Protein AF-0000000079066491 (afdb_homodimer)

InterPro domains:
  IPR046270 Protein of unknown function DUF6303 [PF19820] (3-92)

Foldseek 3Di:
DDKWKKKWKDDPQWIKIWIDDPPDDPVPIDMDTPPHDDDDDPVRVQVRQVVVQKHADVPKDKDKDKAFPDNVDPPGDIMMMIMIMMGGNPVPPD/DDKWKKKWKDDPQWIKIWIDDPPDDPVPIDMDTPDHDDDDDPVRVQVRQVVVQKHADVPKDKDKDKAFPDNVDPPGDIMMMIMIMMGGNPVVPD

pLDDT: mean 89.52, std 12.78, range [30.53, 98.12]

Secondary structure (DSSP, 8-state):
--EEEEEEEEETTEEEEEEE-TTS-GGGS-EEEEEESSSPPHHHHHHHHHHHTEEEPTT---EEEEEESSTT-TTSPEEEEEEEEEEESTTTT-/--EEEEEEEEETTEEEEEEE-TTS-GGGS-EEEEEESSSPPHHHHHHHHHHHTEEEPTT---EEEEEESSTT-TTSPEEEEEEEEEEESGGGT-

Organism: Streptomyces microflavus (NCBI:txid1919)

Structure (mmCIF, N/CA/C/O backbone):
data_AF-0000000079066491-model_v1
#
loop_
_entity.id
_entity.type
_entity.pdbx_description
1 polymer 'DUF6303 family protein'
#
loop_
_atom_site.group_PDB
_atom_site.id
_atom_site.type_symbol
_atom_site.label_atom_id
_atom_site.label_alt_id
_atom_site.label_comp_id
_atom_site.label_asym_id
_atom_site.label_entity_id
_atom_site.label_seq_id
_atom_site.pdbx_PDB_ins_code
_atom_site.Cartn_x
_atom_site.Cartn_y
_atom_site.Cartn_z
_atom_site.occupancy
_atom_site.B_iso_or_equiv
_atom_site.auth_seq_id
_atom_site.auth_comp_id
_atom_site.auth_asym_id
_atom_site.auth_atom_id
_atom_site.pdbx_PDB_model_num
ATOM 1 N N . MET A 1 1 ? -3.93 -17.672 -24.016 1 69.44 1 MET A N 1
ATOM 2 C CA . MET A 1 1 ? -3.439 -17.406 -22.656 1 69.44 1 MET A CA 1
ATOM 3 C C . MET A 1 1 ? -4.516 -16.75 -21.812 1 69.44 1 MET A C 1
ATOM 5 O O . MET A 1 1 ? -5.109 -15.75 -22.219 1 69.44 1 MET A O 1
ATOM 9 N N . SER A 1 2 ? -5.07 -17.5 -20.75 1 85.38 2 SER A N 1
ATOM 10 C CA . SER A 1 2 ? -6.18 -16.953 -19.969 1 85.38 2 SER A CA 1
ATOM 11 C C . SER A 1 2 ? -5.691 -15.961 -18.922 1 85.38 2 SER A C 1
ATOM 13 O O . SER A 1 2 ? -4.711 -16.219 -18.219 1 85.38 2 SER A O 1
ATOM 15 N N . ALA A 1 3 ? -6.148 -14.875 -18.984 1 91.62 3 ALA A N 1
ATOM 16 C CA . ALA A 1 3 ? -5.805 -13.805 -18.047 1 91.62 3 ALA A CA 1
ATOM 17 C C . ALA A 1 3 ? -6.43 -14.047 -16.688 1 91.62 3 ALA A C 1
ATOM 19 O O . ALA A 1 3 ? -7.578 -14.484 -16.594 1 91.62 3 ALA A O 1
ATOM 20 N N . HIS A 1 4 ? -5.66 -13.906 -15.656 1 93.81 4 HIS A N 1
ATOM 21 C CA . HIS A 1 4 ? -6.102 -14.008 -14.266 1 93.81 4 HIS A CA 1
ATOM 22 C C . HIS A 1 4 ? -5.621 -12.812 -13.445 1 93.81 4 HIS A C 1
ATOM 24 O O . HIS A 1 4 ? -4.867 -11.977 -13.945 1 93.81 4 HIS A O 1
ATOM 30 N N . THR A 1 5 ? -6.125 -12.789 -12.297 1 95.81 5 THR A N 1
ATOM 31 C CA . THR A 1 5 ? -5.664 -11.766 -11.359 1 95.81 5 THR A CA 1
ATOM 32 C C . THR A 1 5 ? -4.934 -12.398 -10.18 1 95.81 5 THR A C 1
ATOM 34 O O . THR A 1 5 ? -5.477 -13.273 -9.508 1 95.81 5 THR A O 1
ATOM 37 N N . ALA A 1 6 ? -3.732 -12 -10.062 1 97.06 6 ALA A N 1
ATOM 38 C CA . ALA A 1 6 ? -3.014 -12.336 -8.836 1 97.06 6 ALA A CA 1
ATOM 39 C C . ALA A 1 6 ? -3.191 -11.25 -7.781 1 97.06 6 ALA A C 1
ATOM 41 O O . ALA A 1 6 ? -3.217 -10.062 -8.102 1 97.06 6 ALA A O 1
ATOM 42 N N . GLN A 1 7 ? -3.277 -11.703 -6.527 1 96.62 7 GLN A N 1
ATOM 43 C CA . GLN A 1 7 ? -3.449 -10.766 -5.422 1 96.62 7 GLN A CA 1
ATOM 44 C C . GLN A 1 7 ? -2.48 -11.078 -4.285 1 96.62 7 GLN A C 1
ATOM 46 O O . GLN A 1 7 ? -2.094 -12.234 -4.086 1 96.62 7 GLN A O 1
ATOM 51 N N . MET A 1 8 ? -2.066 -10 -3.684 1 96.75 8 MET A N 1
ATOM 52 C CA . MET A 1 8 ? -1.222 -10.094 -2.496 1 96.75 8 MET A CA 1
ATOM 53 C C . MET A 1 8 ? -1.825 -9.312 -1.334 1 96.75 8 MET A C 1
ATOM 55 O O . MET A 1 8 ? -2.24 -8.164 -1.501 1 96.75 8 MET A O 1
ATOM 59 N N . SER A 1 9 ? -1.914 -9.93 -0.203 1 94.12 9 SER A N 1
ATOM 60 C CA . SER A 1 9 ? -2.449 -9.266 0.98 1 94.12 9 SER A CA 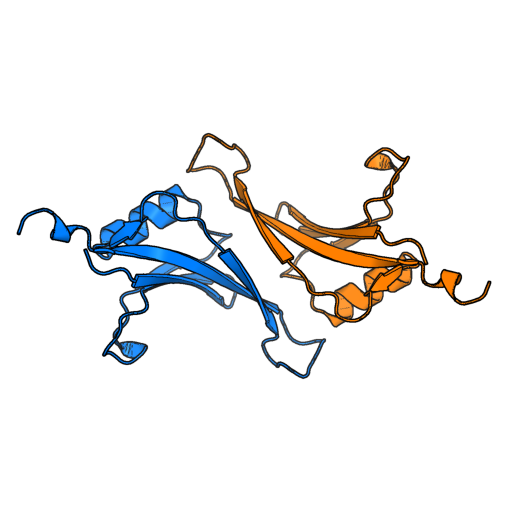1
ATOM 61 C C . SER A 1 9 ? -1.596 -9.555 2.211 1 94.12 9 SER A C 1
ATOM 63 O O . SER A 1 9 ? -0.765 -10.461 2.195 1 94.12 9 SER A O 1
ATOM 65 N N . SER A 1 10 ? -1.743 -8.664 3.102 1 90.56 10 SER A N 1
ATOM 66 C CA . SER A 1 10 ? -1.01 -8.836 4.352 1 90.56 10 SER A CA 1
ATOM 67 C C . SER A 1 10 ? -1.96 -8.953 5.539 1 90.56 10 SER A C 1
ATOM 69 O O . SER A 1 10 ? -2.938 -8.211 5.633 1 90.56 10 SER A O 1
ATOM 71 N N . ARG A 1 11 ? -1.617 -10.008 6.352 1 81.25 11 ARG A N 1
ATOM 72 C CA . ARG A 1 11 ? -2.293 -10.164 7.637 1 81.25 11 ARG A CA 1
ATOM 73 C C . ARG A 1 11 ? -1.301 -10.516 8.742 1 81.25 11 ARG A C 1
ATOM 75 O O . ARG A 1 11 ? -0.555 -11.492 8.617 1 81.25 11 ARG A O 1
ATOM 82 N N . GLY A 1 12 ? -1.309 -9.641 9.781 1 77.94 12 GLY A N 1
ATOM 83 C CA . GLY A 1 12 ? -0.446 -9.922 10.914 1 77.94 12 GLY A CA 1
ATOM 84 C C . GLY A 1 12 ? 1.029 -9.914 10.562 1 77.94 12 GLY A C 1
ATOM 85 O O . GLY A 1 12 ? 1.798 -10.742 11.062 1 77.94 12 GLY A O 1
ATOM 86 N N . GLY A 1 13 ? 1.341 -9.109 9.617 1 78.62 13 GLY A N 1
ATOM 87 C CA . GLY A 1 13 ? 2.746 -8.992 9.266 1 78.62 13 GLY A CA 1
ATOM 88 C C . GLY A 1 13 ? 3.197 -10.039 8.258 1 78.62 13 GLY A C 1
ATOM 89 O O . GLY A 1 13 ? 4.391 -10.148 7.965 1 78.62 13 GLY A O 1
ATOM 90 N N . ARG A 1 14 ? 2.277 -10.82 7.805 1 88.75 14 ARG A N 1
ATOM 91 C CA . ARG A 1 14 ?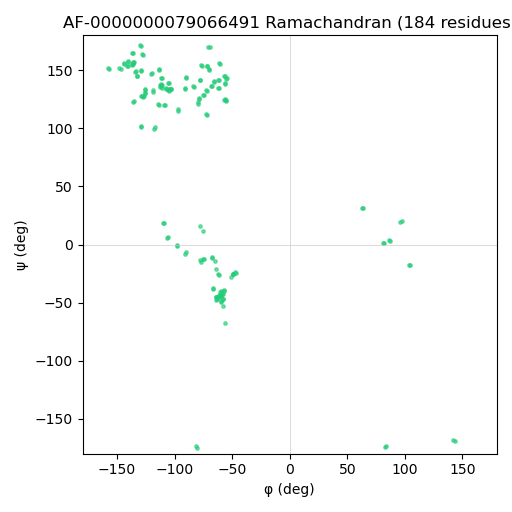 2.586 -11.852 6.824 1 88.75 14 ARG A CA 1
ATOM 92 C C . ARG A 1 14 ? 1.938 -11.547 5.477 1 88.75 14 ARG A C 1
ATOM 94 O O . ARG A 1 14 ? 0.771 -11.156 5.422 1 88.75 14 ARG A O 1
ATOM 101 N N . TRP A 1 15 ? 2.762 -11.734 4.465 1 94.56 15 TRP A N 1
ATOM 102 C CA . TRP A 1 15 ? 2.246 -11.508 3.121 1 94.56 15 TRP A CA 1
ATOM 103 C C . TRP A 1 15 ? 1.943 -12.82 2.418 1 94.56 15 TRP A C 1
ATOM 105 O O . TRP A 1 15 ? 2.732 -13.766 2.49 1 94.56 15 TRP A O 1
ATOM 115 N N . VAL A 1 16 ? 0.793 -12.883 1.808 1 96.38 16 VAL A N 1
ATOM 116 C CA . VAL A 1 16 ? 0.397 -14.047 1.027 1 96.38 16 VAL A CA 1
ATOM 117 C C . VAL A 1 16 ? 0 -13.617 -0.383 1 96.38 16 VAL A C 1
ATOM 119 O O . VAL A 1 16 ? -0.701 -12.617 -0.559 1 96.38 16 VAL A O 1
ATOM 122 N N . LEU A 1 17 ? 0.532 -14.367 -1.373 1 97.62 17 LEU A N 1
ATOM 123 C CA . LEU A 1 17 ? 0.175 -14.188 -2.777 1 97.62 17 LEU A CA 1
ATOM 124 C C . LEU A 1 17 ? -0.737 -15.312 -3.25 1 97.62 17 LEU A C 1
ATOM 126 O O . LEU A 1 17 ? -0.505 -16.484 -2.93 1 97.62 17 LEU A O 1
ATOM 130 N N . TYR A 1 18 ? -1.797 -14.953 -3.918 1 96.12 18 TYR A N 1
ATOM 131 C CA . TYR A 1 18 ? -2.686 -15.969 -4.477 1 96.12 18 TYR A CA 1
ATOM 132 C C . TYR A 1 18 ? -3.246 -15.516 -5.82 1 96.12 18 TYR A C 1
ATOM 134 O O . TYR A 1 18 ? -3.234 -14.32 -6.137 1 96.12 18 TYR A O 1
ATOM 142 N N . VAL A 1 19 ? -3.625 -16.453 -6.617 1 95.56 19 VAL A N 1
ATOM 143 C CA . VAL A 1 19 ? -4.195 -16.172 -7.93 1 95.56 19 VAL A CA 1
ATOM 144 C C . VAL A 1 19 ? -5.688 -16.5 -7.926 1 95.56 19 VAL A C 1
ATOM 146 O O . VAL A 1 19 ? -6.086 -17.625 -7.621 1 95.56 19 VAL A O 1
ATOM 149 N N . ALA A 1 20 ? -6.418 -15.453 -8.195 1 93.19 20 ALA A N 1
ATOM 150 C CA . ALA A 1 20 ? -7.867 -15.633 -8.266 1 93.19 20 ALA A CA 1
ATOM 151 C C . ALA A 1 20 ? -8.266 -16.391 -9.531 1 93.19 20 ALA A C 1
ATOM 153 O O . ALA A 1 20 ? -8.078 -15.891 -10.648 1 93.19 20 ALA A O 1
ATOM 154 N N . LEU A 1 21 ? -8.75 -17.578 -9.414 1 87 21 LEU A N 1
ATOM 155 C CA . LEU A 1 21 ? -9.188 -18.375 -10.555 1 87 21 LEU A CA 1
ATOM 156 C C . LEU A 1 21 ? -10.711 -18.406 -10.641 1 87 21 LEU A C 1
ATOM 158 O O . LEU A 1 21 ? -11.391 -18.438 -9.609 1 87 21 LEU A O 1
ATOM 162 N N . MET A 1 22 ? -11.195 -18.188 -11.883 1 77.94 22 MET A N 1
ATOM 163 C CA . MET A 1 22 ? -12.625 -18.297 -12.125 1 77.94 22 MET A CA 1
ATOM 164 C C . MET A 1 22 ? -13.094 -19.734 -11.984 1 77.94 22 MET A C 1
ATOM 166 O O . MET A 1 22 ? -12.406 -20.656 -12.438 1 77.94 22 MET A O 1
ATOM 170 N N . GLY A 1 23 ? -14.141 -20 -11.367 1 70.88 23 GLY A N 1
ATOM 171 C CA . GLY A 1 23 ? -14.766 -21.312 -11.336 1 70.88 23 GLY A CA 1
ATOM 172 C C . GLY A 1 23 ? -14.555 -22.047 -10.023 1 70.88 23 GLY A C 1
ATOM 173 O O . GLY A 1 23 ? -15.25 -23.031 -9.734 1 70.88 23 GLY A O 1
ATOM 174 N N . GLY A 1 24 ? -13.602 -21.547 -9.367 1 65.12 24 GLY A N 1
ATOM 175 C CA . GLY A 1 24 ? -13.391 -22.234 -8.109 1 65.12 24 GLY A CA 1
ATOM 176 C C . GLY A 1 24 ? -13.531 -21.328 -6.895 1 65.12 24 GLY A C 1
ATOM 177 O O . GLY A 1 24 ? -13.633 -20.109 -7.035 1 65.12 24 GLY A O 1
ATOM 178 N N . GLY A 1 25 ? -14.016 -21.844 -5.777 1 71.5 25 GLY A N 1
ATOM 179 C CA . GLY A 1 25 ? -14.047 -21.094 -4.531 1 71.5 25 GLY A CA 1
ATOM 180 C C . GLY A 1 25 ? -12.672 -20.672 -4.047 1 71.5 25 GLY A C 1
ATOM 181 O O . GLY A 1 25 ? -11.656 -21.188 -4.52 1 71.5 25 GLY A O 1
ATOM 182 N N . VAL A 1 26 ? -12.492 -19.656 -3.27 1 73.56 26 VAL A N 1
ATOM 183 C CA . VAL A 1 26 ? -11.289 -19.078 -2.703 1 73.56 26 VAL A CA 1
ATOM 184 C C . VAL A 1 26 ? -10.406 -20.172 -2.107 1 73.56 26 VAL A C 1
ATOM 186 O O . VAL A 1 26 ? -9.18 -20.078 -2.152 1 73.56 26 VAL A O 1
ATOM 189 N N . SER A 1 27 ? -11.055 -21.234 -1.771 1 78.12 27 SER A N 1
ATOM 190 C CA . SER A 1 27 ? -10.312 -22.328 -1.146 1 78.12 27 SER A CA 1
ATOM 191 C C . SER A 1 27 ? -9.469 -23.078 -2.172 1 78.12 27 SER A C 1
ATOM 193 O O . SER A 1 27 ? -8.547 -23.812 -1.807 1 78.12 27 SER A O 1
ATOM 195 N N . GLN A 1 28 ? -9.695 -22.844 -3.43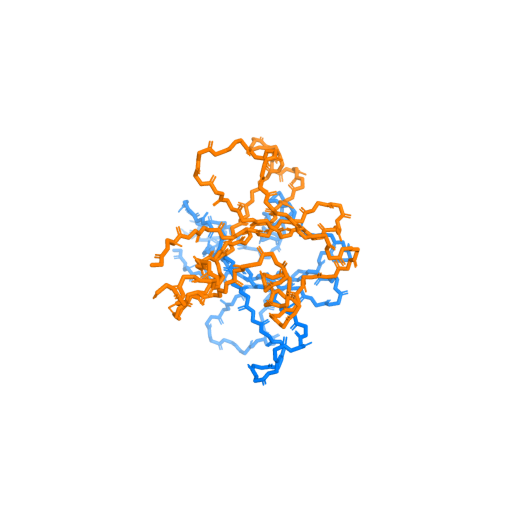2 1 78.25 28 GLN A N 1
ATOM 196 C CA . GLN A 1 28 ? -8.992 -23.578 -4.48 1 78.25 28 GLN A CA 1
ATOM 197 C C . GLN A 1 28 ? -7.941 -22.703 -5.152 1 78.25 28 GLN A C 1
ATOM 199 O O . GLN A 1 28 ? -7.234 -23.141 -6.055 1 78.25 28 GLN A O 1
ATOM 204 N N . TRP A 1 29 ? -7.781 -21.531 -4.609 1 89.5 29 TRP A N 1
ATOM 205 C CA . TRP A 1 29 ? -6.82 -20.625 -5.234 1 89.5 29 TRP A CA 1
ATOM 206 C C . TRP A 1 29 ? -5.395 -21 -4.852 1 89.5 29 TRP A C 1
ATOM 208 O O . TRP A 1 29 ? -5.094 -21.203 -3.674 1 89.5 29 TRP A O 1
ATOM 218 N N . PRO A 1 30 ? -4.559 -21.219 -5.852 1 93 30 PRO A N 1
ATOM 219 C CA . PRO A 1 30 ? -3.143 -21.391 -5.516 1 93 30 PRO A CA 1
ATOM 220 C C . PRO A 1 30 ? -2.568 -20.203 -4.738 1 93 30 PRO A C 1
ATOM 222 O O . PRO A 1 30 ? -2.922 -19.062 -5.008 1 93 30 PRO A O 1
ATOM 225 N N . GLU A 1 31 ? -1.732 -20.562 -3.715 1 95.56 31 GLU A N 1
ATOM 226 C CA . GLU A 1 31 ? -1.205 -19.484 -2.881 1 95.56 31 GLU A CA 1
ATOM 227 C C . GLU A 1 31 ? 0.251 -19.734 -2.506 1 95.56 31 GLU A C 1
ATOM 229 O O . GLU A 1 31 ? 0.729 -20.875 -2.584 1 95.56 31 GLU A O 1
ATOM 234 N N . HIS A 1 32 ? 0.891 -18.75 -2.27 1 97.19 32 HIS A N 1
ATOM 235 C CA . HIS A 1 32 ? 2.254 -18.734 -1.751 1 97.19 32 HIS A CA 1
ATOM 236 C C . HIS A 1 32 ? 2.367 -17.859 -0.511 1 97.19 32 HIS A C 1
ATOM 238 O O . HIS A 1 32 ? 1.96 -16.703 -0.531 1 97.19 32 HIS A O 1
ATOM 244 N N . ASP A 1 33 ? 2.9 -18.359 0.593 1 96.69 33 ASP A N 1
ATOM 245 C CA . ASP A 1 33 ? 3.162 -17.625 1.83 1 96.69 33 ASP A CA 1
ATOM 246 C C . ASP A 1 33 ? 4.613 -17.156 1.893 1 96.69 33 ASP A C 1
ATOM 248 O O . ASP A 1 33 ? 5.535 -17.984 1.93 1 96.69 33 ASP A O 1
ATOM 252 N N . PHE A 1 34 ? 4.934 -15.891 1.908 1 96.81 34 PHE A N 1
ATOM 253 C CA . PHE A 1 34 ? 6.285 -15.344 1.924 1 96.81 34 PHE A CA 1
ATOM 254 C C . PHE A 1 34 ? 6.891 -15.43 3.32 1 96.81 34 PHE A C 1
ATOM 256 O O . PHE A 1 34 ? 8.102 -15.281 3.488 1 96.81 34 PHE A O 1
ATOM 263 N N . GLY A 1 35 ? 6.02 -15.719 4.344 1 91.12 35 GLY A N 1
ATOM 264 C CA . GLY A 1 35 ? 6.496 -15.664 5.715 1 91.12 35 GLY A CA 1
ATOM 265 C C . GLY A 1 35 ? 6.488 -14.258 6.289 1 91.12 35 GLY A C 1
ATOM 266 O O . GLY A 1 35 ? 5.918 -13.336 5.695 1 91.12 35 GLY A O 1
ATOM 267 N N . PRO A 1 36 ? 7.02 -14.102 7.484 1 86.69 36 PRO A N 1
ATOM 268 C CA . PRO A 1 36 ? 7.055 -12.766 8.094 1 86.69 36 PRO A CA 1
ATOM 269 C C . PRO A 1 36 ? 8.031 -11.82 7.395 1 86.69 36 PRO A C 1
ATOM 271 O O . PRO A 1 36 ? 9.031 -12.266 6.828 1 86.69 36 PRO A O 1
ATOM 274 N N . GLY A 1 37 ? 7.711 -10.594 7.445 1 85.19 37 GLY A N 1
ATOM 275 C CA . GLY A 1 37 ? 8.609 -9.609 6.859 1 85.19 37 GLY A CA 1
ATOM 276 C C . GLY A 1 37 ? 7.875 -8.461 6.199 1 85.19 37 GLY A C 1
ATOM 277 O O . GLY A 1 37 ? 6.672 -8.281 6.398 1 85.19 37 GLY A O 1
ATOM 278 N N . GLY A 1 38 ? 8.602 -7.625 5.438 1 88 38 GLY A N 1
ATOM 279 C CA . GLY A 1 38 ? 8.047 -6.484 4.719 1 88 38 GLY A CA 1
ATOM 280 C C . GLY A 1 38 ? 7.398 -6.867 3.404 1 88 38 GLY A C 1
ATOM 281 O O . GLY A 1 38 ? 7.16 -8.047 3.143 1 88 38 GLY A O 1
ATOM 282 N N . VAL A 1 39 ? 7.008 -5.953 2.664 1 92.94 39 VAL A N 1
ATOM 283 C CA . VAL A 1 39 ? 6.426 -6.172 1.344 1 92.94 39 VAL A CA 1
ATOM 284 C C . VAL A 1 39 ? 7.395 -6.984 0.481 1 92.94 39 VAL A C 1
ATOM 286 O O . VAL A 1 39 ? 8.562 -6.613 0.327 1 92.94 39 VAL A O 1
ATOM 289 N N . PRO A 1 40 ? 6.922 -8.117 -0.029 1 95.5 40 PRO A N 1
ATOM 290 C CA . PRO A 1 40 ? 7.801 -8.891 -0.908 1 95.5 40 PRO A CA 1
ATOM 291 C C . PRO A 1 40 ? 8.352 -8.07 -2.072 1 95.5 40 PRO A C 1
ATOM 293 O O . PRO A 1 40 ? 7.637 -7.23 -2.629 1 95.5 40 PRO A O 1
ATOM 296 N N . THR A 1 41 ? 9.602 -8.32 -2.461 1 96.25 41 THR A N 1
ATOM 297 C CA . THR A 1 41 ? 10.219 -7.648 -3.602 1 96.25 41 THR A CA 1
ATOM 298 C C . THR A 1 41 ? 9.602 -8.133 -4.91 1 96.25 41 THR A C 1
ATOM 300 O O . THR A 1 41 ? 8.883 -9.133 -4.934 1 96.25 41 THR A O 1
ATOM 303 N N . LEU A 1 42 ? 9.945 -7.434 -5.973 1 96.12 42 LEU A N 1
ATOM 304 C CA . LEU A 1 42 ? 9.414 -7.816 -7.273 1 96.12 42 LEU A CA 1
ATOM 305 C C . LEU A 1 42 ? 9.961 -9.172 -7.707 1 96.12 42 LEU A C 1
ATOM 307 O O . LEU A 1 42 ? 9.234 -9.977 -8.297 1 96.12 42 LEU A O 1
ATOM 311 N N . ALA A 1 43 ? 11.211 -9.438 -7.41 1 96.94 43 ALA A N 1
ATOM 312 C CA . ALA A 1 43 ? 11.828 -10.719 -7.746 1 96.94 43 ALA A CA 1
ATOM 313 C C . ALA A 1 43 ? 11.156 -11.859 -6.988 1 96.94 43 ALA A C 1
ATOM 315 O O . ALA A 1 43 ? 10.898 -12.922 -7.559 1 96.94 43 ALA A O 1
ATOM 316 N N . GLU A 1 44 ? 10.914 -11.648 -5.68 1 97.44 44 GLU A N 1
ATOM 317 C CA . GLU A 1 44 ? 10.242 -12.656 -4.867 1 97.44 44 GLU A CA 1
ATOM 318 C C . GLU A 1 44 ? 8.844 -12.953 -5.398 1 97.44 44 GLU A C 1
ATOM 320 O O . GLU A 1 44 ? 8.43 -14.109 -5.457 1 97.44 44 GLU A O 1
ATOM 325 N N . ARG A 1 45 ? 8.156 -11.93 -5.805 1 98.12 45 ARG A N 1
ATOM 326 C CA . ARG A 1 45 ? 6.816 -12.078 -6.359 1 98.12 45 ARG A CA 1
ATOM 327 C C . ARG A 1 45 ? 6.844 -12.891 -7.648 1 98.12 45 ARG A C 1
ATOM 329 O O . ARG A 1 45 ? 6 -13.758 -7.859 1 98.12 45 ARG A O 1
ATOM 336 N N . SER A 1 46 ? 7.766 -12.523 -8.5 1 96.56 46 SER A N 1
ATOM 337 C CA . SER A 1 46 ? 7.91 -13.234 -9.773 1 96.56 46 SER A CA 1
ATOM 338 C C . SER A 1 46 ? 8.219 -14.711 -9.547 1 96.56 46 SER A C 1
ATOM 340 O O . SER A 1 46 ? 7.637 -15.578 -10.203 1 96.56 46 SER A O 1
ATOM 342 N N . ARG A 1 47 ? 9.109 -14.961 -8.648 1 97.56 47 ARG A N 1
ATOM 343 C CA . ARG A 1 47 ? 9.453 -16.344 -8.336 1 97.56 47 ARG A CA 1
ATOM 344 C C . ARG A 1 47 ? 8.258 -17.094 -7.777 1 97.56 47 ARG A C 1
ATOM 346 O O . ARG A 1 47 ? 8.008 -18.25 -8.148 1 97.56 47 ARG A O 1
ATOM 353 N N . ALA A 1 48 ? 7.559 -16.484 -6.875 1 97.94 48 ALA A N 1
ATOM 354 C CA . ALA A 1 48 ? 6.363 -17.094 -6.297 1 97.94 48 ALA A CA 1
ATOM 355 C C . ALA A 1 48 ? 5.34 -17.422 -7.379 1 97.94 48 ALA A C 1
ATOM 357 O O . ALA A 1 48 ? 4.793 -18.531 -7.406 1 97.94 48 ALA A O 1
ATOM 358 N N . LEU A 1 49 ? 5.078 -16.469 -8.289 1 97.31 49 LEU A N 1
ATOM 359 C CA . LEU A 1 49 ? 4.121 -16.688 -9.367 1 97.31 49 LEU A CA 1
ATOM 360 C C . LEU A 1 49 ? 4.562 -17.828 -10.266 1 97.31 49 LEU A C 1
ATOM 362 O O . LEU A 1 49 ? 3.75 -18.688 -10.633 1 97.31 49 LEU A O 1
ATOM 366 N N . ALA A 1 50 ? 5.832 -17.828 -10.586 1 96.94 50 ALA A N 1
ATOM 367 C CA . ALA A 1 50 ? 6.371 -18.891 -11.414 1 96.94 50 ALA A CA 1
ATOM 368 C C . ALA A 1 50 ? 6.152 -20.25 -10.758 1 96.94 50 ALA A C 1
ATOM 370 O O . ALA A 1 50 ? 5.773 -21.219 -11.43 1 96.94 50 ALA A O 1
ATOM 371 N N . GLY A 1 51 ? 6.391 -20.266 -9.492 1 96.81 51 GLY A N 1
ATOM 372 C CA . GLY A 1 51 ? 6.168 -21.5 -8.75 1 96.81 51 GLY A CA 1
ATOM 373 C C . GLY A 1 51 ? 4.723 -21.953 -8.773 1 96.81 51 GLY A C 1
ATOM 374 O O . GLY A 1 51 ? 4.445 -23.156 -8.664 1 96.81 51 GLY A O 1
ATOM 375 N N . LEU A 1 52 ? 3.82 -21.078 -8.945 1 96.06 52 LEU A N 1
ATOM 376 C CA . LEU A 1 52 ? 2.395 -21.375 -8.992 1 96.06 52 LEU A CA 1
ATOM 377 C C . LEU A 1 52 ? 1.948 -21.656 -10.43 1 96.06 52 LEU A C 1
ATOM 379 O O . LEU A 1 52 ? 0.786 -21.984 -10.664 1 96.06 52 LEU A O 1
ATOM 383 N N . GLY A 1 53 ? 2.842 -21.438 -11.43 1 95.25 53 GLY A N 1
ATOM 384 C CA . GLY A 1 53 ? 2.533 -21.75 -12.82 1 95.25 53 GLY A CA 1
ATOM 385 C C . GLY A 1 53 ? 2.064 -20.531 -13.602 1 95.25 53 GLY A C 1
ATOM 386 O O . GLY A 1 53 ? 1.417 -20.672 -14.641 1 95.25 53 GLY A O 1
ATOM 387 N N . PHE A 1 54 ? 2.371 -19.344 -13.117 1 96.19 54 PHE A N 1
ATOM 388 C CA . PHE A 1 54 ? 1.891 -18.125 -13.766 1 96.19 54 PHE A CA 1
ATOM 389 C C . PHE A 1 54 ? 3.043 -17.172 -14.039 1 96.19 54 PHE A C 1
ATOM 391 O O . PHE A 1 54 ? 4.129 -17.312 -13.477 1 96.19 54 PHE A O 1
ATOM 398 N N . VAL A 1 55 ? 2.795 -16.172 -14.914 1 96.88 55 VAL A N 1
ATOM 399 C CA . VAL A 1 55 ? 3.725 -15.086 -15.195 1 96.88 55 VAL A CA 1
ATOM 400 C C . VAL A 1 55 ? 2.957 -13.781 -15.344 1 96.88 55 VAL A C 1
ATOM 402 O O . VAL A 1 55 ? 1.755 -13.781 -15.625 1 96.88 55 VAL A O 1
ATOM 405 N N . PHE A 1 56 ? 3.682 -12.719 -15.117 1 96.44 56 PHE A N 1
ATOM 406 C CA . PHE A 1 56 ? 3.078 -11.406 -15.336 1 96.44 56 PHE A CA 1
ATOM 407 C C . PHE A 1 56 ? 2.668 -11.234 -16.797 1 96.44 56 PHE A C 1
ATOM 409 O O . PHE A 1 56 ? 3.402 -11.625 -17.703 1 96.44 56 PHE A O 1
ATOM 416 N N . MET A 1 57 ? 1.619 -10.641 -17 1 96.56 57 MET A N 1
ATOM 417 C CA . MET A 1 57 ? 1.301 -10.195 -18.344 1 96.56 57 MET A CA 1
ATOM 418 C C . MET A 1 57 ? 2.188 -9.023 -18.75 1 96.56 57 MET A C 1
ATOM 420 O O . MET A 1 57 ? 2.67 -8.273 -17.906 1 96.56 57 MET A O 1
ATOM 424 N N . ASP A 1 58 ? 2.373 -8.914 -20.078 1 93.38 58 ASP A N 1
ATOM 425 C CA . ASP A 1 58 ? 3.18 -7.812 -20.594 1 93.38 58 ASP A CA 1
ATOM 426 C C . ASP A 1 58 ? 2.615 -6.469 -20.125 1 93.38 58 ASP A C 1
ATOM 428 O O . ASP A 1 58 ? 1.423 -6.203 -20.297 1 93.38 58 ASP A O 1
ATOM 432 N N . GLY A 1 59 ? 3.439 -5.723 -19.516 1 93.62 59 GLY A N 1
ATOM 433 C CA . GLY A 1 59 ? 3.055 -4.375 -19.125 1 93.62 59 GLY A CA 1
ATOM 434 C C . GLY A 1 59 ? 2.24 -4.332 -17.844 1 93.62 59 GLY A C 1
ATOM 435 O O . GLY A 1 59 ? 1.794 -3.262 -17.422 1 93.62 59 GLY A O 1
ATOM 436 N N . ALA A 1 60 ? 2.006 -5.441 -17.234 1 95.25 60 ALA A N 1
ATOM 437 C CA . ALA A 1 60 ? 1.204 -5.488 -16.016 1 95.25 60 ALA A CA 1
ATOM 438 C C . ALA A 1 60 ? 1.905 -4.762 -14.867 1 95.25 60 ALA A C 1
ATOM 440 O O . ALA A 1 60 ? 3.125 -4.855 -14.719 1 95.25 60 ALA A O 1
ATOM 441 N N . GLU A 1 61 ? 1.145 -4.023 -14.055 1 95 61 GLU A N 1
ATOM 442 C CA . GLU A 1 61 ? 1.646 -3.309 -12.883 1 95 61 GLU A CA 1
ATOM 443 C C . GLU A 1 61 ? 0.816 -3.627 -11.641 1 95 61 GLU A C 1
ATOM 445 O O . GLU A 1 61 ? -0.387 -3.875 -11.742 1 95 61 GLU A O 1
ATOM 450 N N . TRP A 1 62 ? 1.449 -3.584 -10.547 1 96.5 62 TRP A N 1
ATOM 451 C CA . TRP A 1 62 ? 0.746 -3.824 -9.289 1 96.5 62 TRP A CA 1
ATOM 452 C C . TRP A 1 62 ? -0.103 -2.617 -8.906 1 96.5 62 TRP A C 1
ATOM 454 O O . TRP A 1 62 ? 0.386 -1.485 -8.891 1 96.5 62 TRP A O 1
ATOM 464 N N . GLU A 1 63 ? -1.296 -2.902 -8.648 1 97.5 63 GLU A N 1
ATOM 465 C CA . GLU A 1 63 ? -2.207 -1.89 -8.125 1 97.5 63 GLU A CA 1
ATOM 466 C C . GLU A 1 63 ? -2.514 -2.129 -6.648 1 97.5 63 GLU A C 1
ATOM 468 O O . GLU A 1 63 ? -2.834 -3.25 -6.25 1 97.5 63 GLU A O 1
ATOM 473 N N . TRP A 1 64 ? -2.447 -1.062 -5.875 1 96.88 64 TRP A N 1
ATOM 474 C CA . TRP A 1 64 ? -2.623 -1.168 -4.43 1 96.88 64 TRP A CA 1
ATOM 475 C C . TRP A 1 64 ? -3.92 -0.5 -3.988 1 96.88 64 TRP A C 1
ATOM 477 O O . TRP A 1 64 ? -4.262 0.583 -4.469 1 96.88 64 TRP A O 1
ATOM 487 N N . THR A 1 65 ? -4.582 -1.142 -3.115 1 96 65 THR A N 1
ATOM 488 C CA . THR A 1 65 ? -5.77 -0.585 -2.471 1 96 65 THR A CA 1
ATOM 489 C C . THR A 1 65 ? -5.727 -0.824 -0.964 1 96 65 THR A C 1
ATOM 491 O O . THR A 1 65 ? -5.078 -1.763 -0.497 1 96 65 THR A O 1
ATOM 494 N N . GLU A 1 66 ? -6.336 0.143 -0.245 1 95.5 66 GLU A N 1
ATOM 495 C CA . GLU A 1 66 ? -6.48 -0.058 1.193 1 95.5 66 GLU A CA 1
ATOM 496 C C . GLU A 1 66 ? -7.945 -0.22 1.583 1 95.5 66 GLU A C 1
ATOM 498 O O . GLU A 1 66 ? -8.836 0.278 0.892 1 95.5 66 GLU A O 1
ATOM 503 N N . TYR A 1 67 ? -8.109 -0.981 2.668 1 92.62 67 TYR A N 1
ATOM 504 C CA . TYR A 1 67 ? -9.422 -1.049 3.293 1 92.62 67 TYR A CA 1
ATOM 505 C C . TYR A 1 67 ? -9.305 -1.246 4.801 1 92.62 67 TYR A C 1
ATOM 507 O O . TYR A 1 67 ? -8.281 -1.738 5.289 1 92.62 67 TYR A O 1
ATOM 515 N N . ALA A 1 68 ? -10.297 -0.761 5.488 1 91.31 68 ALA A N 1
ATOM 516 C CA . ALA A 1 68 ? -10.367 -0.977 6.93 1 91.31 68 ALA A CA 1
ATOM 517 C C . ALA A 1 68 ? -10.859 -2.385 7.25 1 91.31 68 ALA A C 1
ATOM 519 O O . ALA A 1 68 ? -11.773 -2.895 6.594 1 91.31 68 ALA A O 1
ATOM 520 N N . GLU A 1 69 ? -10.297 -2.939 8.234 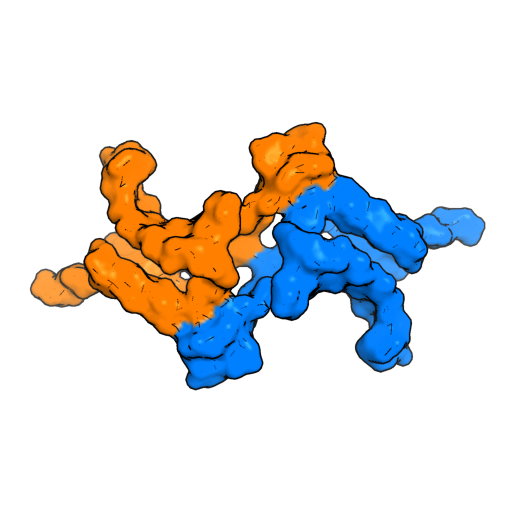1 91.12 69 GLU A N 1
ATOM 521 C CA . GLU A 1 69 ? -10.758 -4.258 8.664 1 91.12 69 GLU A CA 1
ATOM 522 C C . GLU A 1 69 ? -12.242 -4.238 9 1 91.12 69 GLU A C 1
ATOM 524 O O . GLU A 1 69 ? -12.969 -5.188 8.688 1 91.12 69 GLU A O 1
ATOM 529 N N . ARG A 1 70 ? -12.609 -3.121 9.648 1 93.75 70 ARG A N 1
ATOM 530 C CA . ARG A 1 70 ? -14.016 -2.852 9.914 1 93.75 70 ARG A CA 1
ATOM 531 C C . ARG A 1 70 ? -14.477 -1.589 9.195 1 93.75 70 ARG A C 1
ATOM 533 O O . ARG A 1 70 ? -14.133 -0.477 9.602 1 93.75 70 ARG A O 1
ATOM 540 N N . PRO A 1 71 ? -15.195 -1.705 8.008 1 88 71 PRO A N 1
ATOM 541 C CA . PRO A 1 71 ? -15.516 -0.605 7.094 1 88 71 PRO A CA 1
ATOM 542 C C . PRO A 1 71 ? -16.125 0.598 7.812 1 88 71 PRO A C 1
ATOM 544 O O . PRO A 1 71 ? -15.875 1.742 7.422 1 88 71 PRO A O 1
ATOM 547 N N . ASP A 1 72 ? -16.766 0.523 8.922 1 90.69 72 ASP A N 1
ATOM 548 C CA . ASP A 1 72 ? -17.422 1.665 9.547 1 90.69 72 ASP A CA 1
ATOM 549 C C . ASP A 1 72 ? -16.672 2.09 10.82 1 90.69 72 ASP A C 1
ATOM 551 O O . ASP A 1 72 ? -17.234 2.82 11.648 1 90.69 72 ASP A O 1
ATOM 555 N N . ASP A 1 73 ? -15.523 1.684 10.914 1 95.69 73 ASP A N 1
ATOM 556 C CA . ASP A 1 73 ? -14.711 2.008 12.086 1 95.69 73 ASP A CA 1
ATOM 557 C C . ASP A 1 73 ? -13.359 2.576 11.672 1 95.69 73 ASP A C 1
ATOM 559 O O . A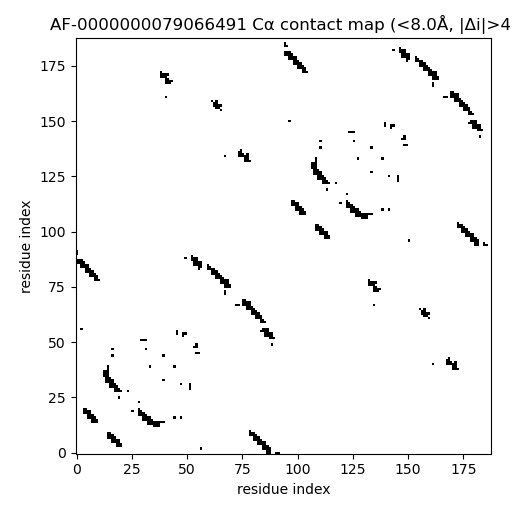SP A 1 73 ? -12.43 1.823 11.367 1 95.69 73 ASP A O 1
ATOM 563 N N . ASP A 1 74 ? -13.219 3.818 11.742 1 93.5 74 ASP A N 1
ATOM 564 C CA . ASP A 1 74 ? -12.023 4.527 11.297 1 93.5 74 ASP A CA 1
ATOM 565 C C . ASP A 1 74 ? -10.828 4.199 12.188 1 93.5 74 ASP A C 1
ATOM 567 O O . ASP A 1 74 ? -9.688 4.504 11.844 1 93.5 74 ASP A O 1
ATOM 571 N N . SER A 1 75 ? -11.031 3.582 13.242 1 95.69 75 SER A N 1
ATOM 572 C CA . SER A 1 75 ? -9.961 3.238 14.172 1 95.69 75 SER A CA 1
ATOM 573 C C . SER A 1 75 ? -9.492 1.8 13.969 1 95.69 75 SER A C 1
ATOM 575 O O . SER A 1 75 ? -8.531 1.355 14.602 1 95.69 75 SER A O 1
ATOM 577 N N . SER A 1 76 ? -10.133 1.158 13.039 1 94.75 76 SER A N 1
ATOM 578 C CA . SER A 1 76 ? -9.75 -0.227 12.773 1 94.75 76 SER A CA 1
ATOM 579 C C . SER A 1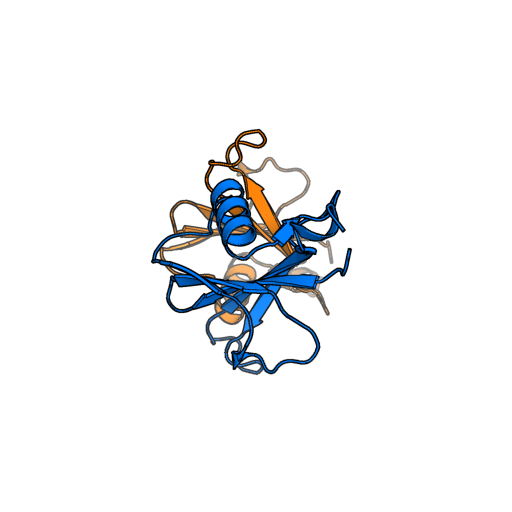 76 ? -8.461 -0.305 11.969 1 94.75 76 SER A C 1
ATOM 581 O O . SER A 1 76 ? -8.109 0.64 11.258 1 94.75 76 SER A O 1
ATOM 583 N N . PRO A 1 77 ? -7.758 -1.409 12.117 1 92.62 77 PRO A N 1
ATOM 584 C CA . PRO A 1 77 ? -6.531 -1.584 11.344 1 92.62 77 PRO A CA 1
ATOM 585 C C . PRO A 1 77 ? -6.762 -1.478 9.836 1 92.62 77 PRO A C 1
ATOM 587 O O . PRO A 1 77 ? -7.816 -1.888 9.344 1 92.62 77 PRO A O 1
ATOM 590 N N . VAL A 1 78 ? -5.816 -0.941 9.141 1 93.81 78 VAL A N 1
ATOM 591 C CA . VAL A 1 78 ? -5.84 -0.807 7.691 1 93.81 78 VAL A CA 1
ATOM 592 C C . VAL A 1 78 ? -5.188 -2.027 7.047 1 93.81 78 VAL A C 1
ATOM 594 O O . VAL A 1 78 ? -4.137 -2.488 7.504 1 93.81 78 VAL A O 1
ATOM 597 N N . ARG A 1 79 ? -5.863 -2.551 6.031 1 93.06 79 ARG A N 1
ATOM 598 C CA . ARG A 1 79 ? -5.336 -3.654 5.234 1 93.06 79 ARG A CA 1
ATOM 599 C C . ARG A 1 79 ? -4.996 -3.193 3.82 1 93.06 79 ARG A C 1
ATOM 601 O O . ARG A 1 79 ? -5.742 -2.416 3.219 1 93.06 79 ARG A O 1
ATOM 608 N N . LEU A 1 80 ? -3.846 -3.672 3.381 1 94.5 80 LEU A N 1
ATOM 609 C CA . LEU A 1 80 ? -3.434 -3.389 2.012 1 94.5 80 LEU A CA 1
ATOM 610 C C . LEU A 1 80 ? -3.598 -4.621 1.128 1 94.5 80 LEU A C 1
ATOM 612 O O . LEU A 1 80 ? -3.311 -5.738 1.558 1 94.5 80 LEU A O 1
ATOM 616 N N . LEU A 1 81 ? -4.074 -4.406 -0.072 1 95.81 81 LEU A N 1
ATOM 617 C CA . LEU A 1 81 ? -4.234 -5.434 -1.097 1 95.81 81 LEU A CA 1
ATOM 618 C C . LEU A 1 81 ? -3.594 -4.992 -2.41 1 95.81 81 LEU A C 1
ATOM 620 O O . LEU A 1 81 ? -3.863 -3.895 -2.9 1 95.81 81 LEU A O 1
ATOM 624 N N . ALA A 1 82 ? -2.762 -5.809 -2.941 1 97.5 82 ALA A N 1
ATOM 625 C CA . ALA A 1 82 ? -2.164 -5.566 -4.254 1 97.5 82 ALA A CA 1
ATOM 626 C C . ALA A 1 82 ? -2.678 -6.566 -5.285 1 97.5 82 ALA A C 1
ATOM 628 O O . ALA A 1 82 ? -2.902 -7.734 -4.965 1 97.5 82 ALA A O 1
ATOM 629 N N . SER A 1 83 ? -2.855 -6.094 -6.449 1 97.75 83 SER A N 1
ATOM 630 C CA . SER A 1 83 ? -3.32 -6.969 -7.523 1 97.75 83 SER A CA 1
ATOM 631 C C . SER A 1 83 ? -2.551 -6.711 -8.812 1 97.75 83 SER A C 1
ATOM 633 O O . SER A 1 83 ? -2.084 -5.594 -9.055 1 97.75 83 SER A O 1
ATOM 635 N N . VAL A 1 84 ? -2.5 -7.688 -9.656 1 98.06 84 VAL A N 1
ATOM 636 C CA . VAL A 1 84 ? -1.812 -7.59 -10.945 1 98.06 84 VAL A CA 1
ATOM 637 C C . VAL A 1 84 ? -2.369 -8.633 -11.906 1 98.06 84 VAL A C 1
ATOM 639 O O . VAL A 1 84 ? -2.838 -9.695 -11.484 1 98.06 84 VAL A O 1
ATOM 642 N N . GLN A 1 85 ? -2.307 -8.344 -13.148 1 97.56 85 GLN A N 1
ATOM 643 C CA . GLN A 1 85 ? -2.744 -9.312 -14.148 1 97.56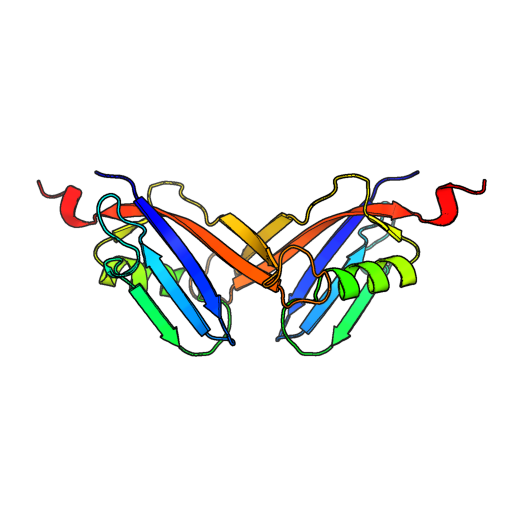 85 GLN A CA 1
ATOM 644 C C . GLN A 1 85 ? -1.634 -10.305 -14.469 1 97.56 85 GLN A C 1
ATOM 646 O O . GLN A 1 85 ? -0.481 -9.914 -14.672 1 97.56 85 GLN A O 1
ATOM 651 N N . VAL A 1 86 ? -2.031 -11.555 -14.547 1 96.75 86 VAL A N 1
ATOM 652 C CA . VAL A 1 86 ? -1.09 -12.633 -14.844 1 96.75 86 VAL A CA 1
ATOM 653 C C . VAL A 1 86 ? -1.707 -13.594 -15.859 1 96.75 86 VAL A C 1
ATOM 655 O O . VAL A 1 86 ? -2.9 -13.508 -16.156 1 96.75 86 VAL A O 1
ATOM 658 N N . CYS A 1 87 ? -0.809 -14.422 -16.438 1 95.5 87 CYS A N 1
ATOM 659 C CA . CYS A 1 87 ? -1.271 -15.492 -17.312 1 95.5 87 CYS A CA 1
ATOM 660 C C . CYS A 1 87 ? -0.541 -16.797 -17.016 1 95.5 87 CYS A C 1
ATOM 662 O O . CYS A 1 87 ? 0.514 -16.781 -16.375 1 95.5 87 CYS A O 1
ATOM 664 N N . SER A 1 88 ? -1.217 -17.922 -17.375 1 92.12 88 SER A N 1
ATOM 665 C CA . SER A 1 88 ? -0.593 -19.234 -17.141 1 92.12 88 SER A CA 1
ATOM 666 C C . SER A 1 88 ? 0.703 -19.375 -17.938 1 92.12 88 SER A C 1
ATOM 668 O O . SER A 1 88 ? 0.801 -18.875 -19.062 1 92.12 88 SER A O 1
ATOM 670 N N . ARG A 1 89 ? 1.711 -19.828 -17.406 1 88.12 89 ARG A N 1
ATOM 671 C CA . ARG A 1 89 ? 2.996 -20.047 -18.062 1 88.12 89 ARG A CA 1
ATOM 672 C C . ARG A 1 89 ? 2.861 -21.016 -19.234 1 88.12 89 ARG A C 1
ATOM 674 O O . ARG A 1 89 ? 3.529 -20.859 -20.25 1 88.12 89 ARG A O 1
ATOM 681 N N . ASP A 1 90 ? 2.16 -22.266 -19.062 1 72.88 90 ASP A N 1
ATOM 682 C CA . ASP A 1 90 ? 2.047 -23.266 -20.125 1 72.88 90 ASP A CA 1
ATOM 683 C C . ASP A 1 90 ? 1.241 -22.734 -21.297 1 72.88 90 ASP A C 1
ATOM 685 O O . ASP A 1 90 ? 1.111 -23.422 -22.328 1 72.88 90 ASP A O 1
ATOM 689 N N . GLY A 1 91 ? 0.559 -21.781 -21.312 1 53.69 91 GLY A N 1
ATOM 690 C CA . GLY A 1 91 ? -0.074 -21.438 -22.578 1 53.69 91 GLY A CA 1
ATOM 691 C C . GLY A 1 91 ? 0.897 -21.422 -23.75 1 53.69 91 GLY A C 1
ATOM 692 O O . GLY A 1 91 ? 0.529 -21.047 -24.859 1 53.69 91 GLY A O 1
ATOM 693 N N . GLY A 1 92 ? 2.141 -21.219 -23.672 1 41.28 92 GLY A N 1
ATOM 694 C CA . GLY A 1 92 ? 2.84 -21.391 -24.938 1 41.28 92 GLY A CA 1
ATOM 695 C C . GLY A 1 92 ? 2.623 -22.75 -25.562 1 41.28 92 GLY A C 1
ATOM 696 O O . GLY A 1 92 ? 2.371 -22.859 -26.766 1 41.28 92 GLY A O 1
ATOM 697 N N . LEU A 1 93 ? 3.172 -23.969 -24.922 1 38.62 93 LEU A N 1
ATOM 698 C CA . LEU A 1 93 ? 3.387 -25.125 -25.797 1 38.62 93 LEU A CA 1
ATOM 699 C C . LEU A 1 93 ? 2.068 -25.844 -26.094 1 38.62 93 LEU A C 1
ATOM 701 O O . LEU A 1 93 ? 2.033 -26.781 -26.875 1 38.62 93 LEU A O 1
ATOM 705 N N . SER A 1 94 ? 0.85 -25.328 -25.891 1 30.53 94 SER A N 1
ATOM 706 C CA . SER A 1 94 ? 0.077 -26.203 -26.766 1 30.53 94 SER A CA 1
ATOM 707 C C . SER A 1 94 ? 0.3 -25.844 -28.234 1 30.53 94 SER A C 1
ATOM 709 O O . SER A 1 94 ? 0.563 -24.688 -28.562 1 30.53 94 SER A O 1
ATOM 711 N N . MET B 1 1 ? -10.078 27.812 -0.71 1 68.88 1 MET B N 1
ATOM 712 C CA . MET B 1 1 ? -9.383 26.703 -0.043 1 68.88 1 MET B CA 1
ATOM 713 C C . MET B 1 1 ? -8.344 26.094 -0.961 1 68.88 1 MET B C 1
ATOM 715 O O . MET B 1 1 ? -8.641 25.719 -2.098 1 68.88 1 MET B O 1
ATOM 719 N N . SER B 1 2 ? -6.977 26.25 -0.636 1 85.12 2 SER B N 1
ATOM 720 C CA . SER B 1 2 ? -5.938 25.781 -1.542 1 85.12 2 SER B CA 1
ATOM 721 C C . SER B 1 2 ? -5.727 24.266 -1.401 1 85.12 2 SER B C 1
ATOM 723 O O . SER B 1 2 ? -5.664 23.75 -0.286 1 85.12 2 SER B O 1
ATOM 725 N N . ALA B 1 3 ? -5.887 23.625 -2.371 1 91.38 3 ALA B N 1
ATOM 726 C CA . ALA B 1 3 ? -5.719 22.188 -2.422 1 91.38 3 ALA B CA 1
ATOM 727 C C . ALA B 1 3 ? -4.246 21.797 -2.342 1 91.38 3 ALA B C 1
ATOM 729 O O . ALA B 1 3 ? -3.393 22.453 -2.943 1 91.38 3 ALA B O 1
ATOM 730 N N . HIS B 1 4 ? -3.922 20.859 -1.493 1 93.69 4 HIS B N 1
ATOM 731 C CA . HIS B 1 4 ? -2.584 20.297 -1.344 1 93.69 4 HIS B CA 1
ATOM 732 C C . HIS B 1 4 ? -2.617 18.766 -1.399 1 93.69 4 HIS B C 1
ATOM 734 O O . HIS B 1 4 ? -3.693 18.172 -1.446 1 93.69 4 HIS B O 1
ATOM 740 N N . THR B 1 5 ? -1.468 18.266 -1.46 1 95.69 5 THR B N 1
ATOM 741 C CA . THR B 1 5 ? -1.349 16.812 -1.404 1 95.69 5 THR B CA 1
ATOM 742 C C . THR B 1 5 ? -0.637 16.375 -0.127 1 95.69 5 THR B C 1
ATOM 744 O O . THR B 1 5 ? 0.472 16.844 0.159 1 95.69 5 THR B O 1
ATOM 747 N N . ALA B 1 6 ? -1.341 15.617 0.611 1 97 6 ALA B N 1
ATOM 748 C CA . ALA B 1 6 ? -0.688 14.938 1.726 1 97 6 ALA B CA 1
ATOM 749 C C . ALA B 1 6 ? -0.146 13.578 1.294 1 97 6 ALA B C 1
ATOM 751 O O . ALA B 1 6 ? -0.78 12.875 0.507 1 97 6 ALA B O 1
ATOM 752 N N . GLN B 1 7 ? 1.002 13.234 1.855 1 96.5 7 GLN B N 1
ATOM 753 C CA . GLN B 1 7 ? 1.631 11.953 1.53 1 96.5 7 GLN B CA 1
ATOM 754 C C . GLN B 1 7 ? 2.066 11.219 2.795 1 96.5 7 GLN B C 1
ATOM 756 O O . GLN B 1 7 ? 2.383 11.844 3.807 1 96.5 7 GLN B O 1
ATOM 761 N N . MET B 1 8 ? 1.939 9.93 2.676 1 96.56 8 MET B N 1
ATOM 762 C CA . MET B 1 8 ? 2.412 9.039 3.734 1 96.56 8 MET B CA 1
ATOM 763 C C . MET B 1 8 ? 3.377 7.996 3.18 1 96.56 8 MET B C 1
ATOM 765 O O . MET B 1 8 ? 3.1 7.371 2.156 1 96.56 8 MET B O 1
ATOM 769 N N . SER B 1 9 ? 4.488 7.848 3.812 1 93.88 9 SER B N 1
ATOM 770 C CA . SER B 1 9 ? 5.473 6.859 3.381 1 93.88 9 SER B CA 1
ATOM 771 C C . SER B 1 9 ? 6.039 6.086 4.566 1 93.88 9 SER B C 1
ATOM 773 O O . SER B 1 9 ? 5.875 6.5 5.719 1 93.88 9 SER B O 1
ATOM 775 N N . SER B 1 10 ? 6.5 4.969 4.23 1 90.06 10 SER B N 1
ATOM 776 C CA . SER B 1 10 ? 7.109 4.137 5.262 1 90.06 10 SER B CA 1
ATOM 777 C C . SER B 1 10 ? 8.578 3.861 4.953 1 90.06 10 SER B C 1
ATOM 779 O O . SER B 1 10 ? 8.93 3.557 3.812 1 90.06 10 SER B O 1
ATOM 781 N N . ARG B 1 11 ? 9.352 4.098 6.039 1 80.44 11 ARG B N 1
ATOM 782 C CA . ARG B 1 11 ? 10.758 3.705 5.988 1 80.44 11 ARG B CA 1
ATOM 783 C C . ARG B 1 11 ? 11.172 3 7.273 1 80.44 11 ARG B C 1
ATOM 785 O O . ARG B 1 11 ? 11.016 3.547 8.367 1 80.44 11 ARG B O 1
ATOM 792 N N . GLY B 1 12 ? 11.688 1.738 7.082 1 77.38 12 GLY B N 1
ATOM 793 C CA . GLY B 1 12 ? 12.172 1.005 8.234 1 77.38 12 GLY B CA 1
ATOM 794 C C . GLY B 1 12 ? 11.086 0.714 9.258 1 77.38 12 GLY B C 1
ATOM 795 O O . GLY B 1 12 ? 11.328 0.79 10.469 1 77.38 12 GLY B O 1
ATOM 796 N N . GLY B 1 13 ? 9.93 0.564 8.766 1 78.5 13 GLY B N 1
ATOM 797 C CA . GLY B 1 13 ? 8.844 0.215 9.68 1 78.5 13 GLY B CA 1
ATOM 798 C C . GLY B 1 13 ? 8.188 1.424 10.312 1 78.5 13 GLY B C 1
ATOM 799 O O . GLY B 1 13 ? 7.328 1.282 11.188 1 78.5 13 GLY B O 1
ATOM 800 N N . ARG B 1 14 ? 8.625 2.57 9.93 1 88.62 14 ARG B N 1
ATOM 801 C CA . ARG B 1 14 ? 8.062 3.807 10.469 1 88.62 14 ARG B CA 1
ATOM 802 C C . ARG B 1 14 ? 7.281 4.559 9.398 1 88.62 14 ARG B C 1
ATOM 804 O O . ARG B 1 14 ? 7.738 4.695 8.258 1 88.62 14 ARG B O 1
ATOM 811 N N . TRP B 1 15 ? 6.117 5 9.836 1 94.38 15 TRP B N 1
ATOM 812 C CA . TRP B 1 15 ? 5.285 5.762 8.906 1 94.38 15 TRP B CA 1
ATOM 813 C C . TRP B 1 15 ? 5.355 7.254 9.211 1 94.38 15 TRP B C 1
ATOM 815 O O . TRP B 1 15 ? 5.289 7.66 10.375 1 94.38 15 TRP B O 1
ATOM 825 N N . VAL B 1 16 ? 5.539 8.016 8.172 1 96.25 16 VAL B N 1
ATOM 826 C CA . VAL B 1 16 ? 5.551 9.477 8.297 1 96.25 16 VAL B CA 1
ATOM 827 C C . VAL B 1 16 ? 4.539 10.078 7.324 1 96.25 16 VAL B C 1
ATOM 829 O O . VAL B 1 16 ? 4.457 9.664 6.164 1 96.25 16 VAL B O 1
ATOM 832 N N . LEU B 1 17 ? 3.725 11.023 7.852 1 97.5 17 LEU B N 1
ATOM 833 C CA . LEU B 1 17 ? 2.785 11.805 7.055 1 97.5 17 LEU B CA 1
ATOM 834 C C . LEU B 1 17 ? 3.297 13.227 6.859 1 97.5 17 LEU B C 1
ATOM 836 O O . LEU B 1 17 ? 3.801 13.844 7.797 1 97.5 17 LEU B O 1
ATOM 840 N N . TYR B 1 18 ? 3.26 13.695 5.625 1 96 18 TYR B N 1
ATOM 841 C CA . TYR B 1 18 ? 3.658 15.07 5.352 1 96 18 TYR B CA 1
ATOM 842 C C . TYR B 1 18 ? 2.793 15.68 4.254 1 96 18 TYR B C 1
ATOM 844 O O . TYR B 1 18 ? 2.154 14.961 3.486 1 96 18 TYR B O 1
ATOM 852 N N . VAL B 1 19 ? 2.703 16.969 4.27 1 95.44 19 VAL B N 1
ATOM 853 C CA . VAL B 1 19 ? 1.923 17.688 3.271 1 95.44 19 VAL B CA 1
ATOM 854 C C . VAL B 1 19 ? 2.859 18.422 2.314 1 95.44 19 VAL B C 1
ATOM 856 O O . VAL B 1 19 ? 3.688 19.234 2.742 1 95.44 19 VAL B O 1
ATOM 859 N N . ALA B 1 20 ? 2.717 18.031 1.08 1 92.94 20 ALA B N 1
ATOM 860 C CA . ALA B 1 20 ? 3.521 18.688 0.051 1 92.94 20 ALA B CA 1
ATOM 861 C C . ALA B 1 20 ? 3.033 20.109 -0.209 1 92.94 20 ALA B C 1
ATOM 863 O O . ALA B 1 20 ? 1.912 20.312 -0.681 1 92.94 20 ALA B O 1
ATOM 864 N N . LEU B 1 21 ? 3.773 21.094 0.13 1 86.75 21 LEU B N 1
ATOM 865 C CA . LEU B 1 21 ? 3.416 22.484 -0.102 1 86.75 21 LEU B CA 1
ATOM 866 C C . LEU B 1 21 ? 4.215 23.078 -1.264 1 86.75 21 LEU B C 1
ATOM 868 O O . LEU B 1 21 ? 5.391 22.734 -1.442 1 86.75 21 LEU B O 1
ATOM 872 N N . MET B 1 22 ? 3.465 23.781 -2.143 1 77.62 22 MET B N 1
ATOM 873 C CA . MET B 1 22 ? 4.117 24.469 -3.246 1 77.62 22 MET B CA 1
ATOM 874 C C . MET B 1 22 ? 4.961 25.641 -2.736 1 77.62 22 MET B C 1
ATOM 876 O O . MET B 1 22 ? 4.539 26.375 -1.837 1 77.62 22 MET B O 1
ATOM 880 N N . GLY B 1 23 ? 6.102 25.828 -3.205 1 69.69 23 GLY B N 1
ATOM 881 C CA . GLY B 1 23 ? 6.918 27 -2.934 1 69.69 23 GLY B CA 1
ATOM 882 C C . GLY B 1 23 ? 8.039 26.734 -1.948 1 69.69 23 GLY B C 1
ATOM 883 O O . GLY B 1 23 ? 8.977 27.531 -1.843 1 69.69 23 GLY B O 1
ATOM 884 N N . GLY B 1 24 ? 7.84 25.688 -1.304 1 64.44 24 GLY B N 1
ATOM 885 C CA . GLY B 1 24 ? 8.914 25.406 -0.359 1 64.44 24 GLY B CA 1
ATOM 886 C C . GLY B 1 24 ? 9.609 24.094 -0.613 1 64.44 24 GLY B C 1
ATOM 887 O O . GLY B 1 24 ? 9.164 23.297 -1.449 1 64.44 24 GLY B O 1
ATOM 888 N N . GLY B 1 25 ? 10.898 23.984 -0.342 1 69.69 25 GLY B N 1
ATOM 889 C CA . GLY B 1 25 ? 11.609 22.719 -0.417 1 69.69 25 GLY B CA 1
ATOM 890 C C . GLY B 1 25 ? 11.078 21.672 0.542 1 69.69 25 GLY B C 1
ATOM 891 O O . GLY B 1 25 ? 10.32 22 1.459 1 69.69 25 GLY B O 1
ATOM 892 N N . VAL B 1 26 ? 11.242 20.406 0.338 1 72.88 26 VAL B N 1
ATOM 893 C CA . VAL B 1 26 ? 10.812 19.25 1.102 1 72.88 26 VAL B CA 1
ATOM 894 C C . VAL B 1 26 ? 11.148 19.438 2.578 1 72.88 26 VAL B C 1
ATOM 896 O O . VAL B 1 26 ? 10.414 18.984 3.455 1 72.88 26 VAL B O 1
ATOM 899 N N . SER B 1 27 ? 12.117 20.266 2.781 1 77 27 SER B N 1
ATOM 900 C CA . SER B 1 27 ? 12.547 20.484 4.16 1 77 27 SER B CA 1
ATOM 901 C C . SER B 1 27 ? 11.547 21.359 4.918 1 77 27 SER B C 1
ATOM 903 O O . SER B 1 27 ? 11.562 21.406 6.148 1 77 27 SER B O 1
ATOM 905 N N . GLN B 1 28 ? 10.633 21.984 4.238 1 77.31 28 GLN B N 1
ATOM 906 C CA . GLN B 1 28 ? 9.688 22.891 4.871 1 77.31 28 GLN B CA 1
ATOM 907 C C . GLN B 1 28 ? 8.297 22.266 4.965 1 77.31 28 GLN B C 1
ATOM 909 O O . GLN B 1 28 ? 7.367 22.891 5.473 1 77.31 28 GLN B O 1
ATOM 914 N N . TRP B 1 29 ? 8.234 21.016 4.594 1 89.12 29 TRP B N 1
ATOM 915 C CA . TRP B 1 29 ? 6.922 20.391 4.621 1 89.12 29 TRP B CA 1
ATOM 916 C C . TRP B 1 29 ? 6.539 19.984 6.043 1 89.12 29 TRP B C 1
ATOM 918 O O . TRP B 1 29 ? 7.34 19.375 6.758 1 89.12 29 TRP B O 1
ATOM 928 N N . PRO B 1 30 ? 5.383 20.438 6.5 1 92.81 30 PRO B N 1
ATOM 929 C CA . PRO B 1 30 ? 4.91 19.922 7.781 1 92.81 30 PRO B CA 1
ATOM 930 C C . PRO B 1 30 ? 4.797 18.391 7.785 1 92.81 30 PRO B C 1
ATOM 932 O O . PRO B 1 30 ? 4.398 17.797 6.781 1 92.81 30 PRO B O 1
ATOM 935 N N . GLU B 1 31 ? 5.242 17.781 8.93 1 95.31 31 GLU B N 1
ATOM 936 C CA . GLU B 1 31 ? 5.23 16.328 8.977 1 95.31 31 GLU B CA 1
ATOM 937 C C . GLU B 1 31 ? 4.801 15.82 10.344 1 95.31 31 GLU B C 1
ATOM 939 O O . GLU B 1 31 ? 4.855 16.562 11.336 1 95.31 31 GLU B O 1
ATOM 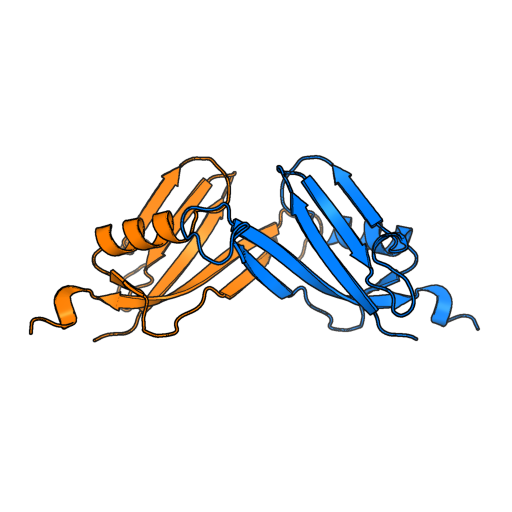944 N N . HIS B 1 32 ? 4.293 14.742 10.344 1 97.06 32 HIS B N 1
ATOM 945 C CA . HIS B 1 32 ? 3.943 13.984 11.539 1 97.06 32 HIS B CA 1
ATOM 946 C C . HIS B 1 32 ? 4.539 12.578 11.5 1 97.06 32 HIS B C 1
ATOM 948 O O . HIS B 1 32 ? 4.371 11.859 10.516 1 97.06 32 HIS B O 1
ATOM 954 N N . ASP B 1 33 ? 5.258 12.148 12.539 1 96.62 33 ASP B N 1
ATOM 955 C CA . ASP B 1 33 ? 5.824 10.805 12.695 1 96.62 33 ASP B CA 1
ATOM 956 C C . ASP B 1 33 ? 4.922 9.922 13.555 1 96.62 33 ASP B C 1
ATOM 958 O O . ASP B 1 33 ? 4.723 10.203 14.734 1 96.62 33 ASP B O 1
ATOM 962 N N . PHE B 1 34 ? 4.324 8.859 13.062 1 96.69 34 PHE B N 1
ATOM 963 C CA . PHE B 1 34 ? 3.418 7.973 13.781 1 96.69 34 PHE B CA 1
ATOM 964 C C . PHE B 1 34 ? 4.195 7.035 14.703 1 96.69 34 PHE B C 1
ATOM 966 O O . PHE B 1 34 ? 3.617 6.414 15.594 1 96.69 34 PHE B O 1
ATOM 973 N N . GLY B 1 35 ? 5.547 6.957 14.477 1 91 35 GLY B N 1
ATOM 974 C CA . GLY B 1 35 ? 6.328 5.969 15.211 1 91 35 GLY B CA 1
ATOM 975 C C . GLY B 1 35 ? 6.293 4.594 14.57 1 91 35 GLY B C 1
ATOM 976 O O . GLY B 1 35 ? 5.84 4.441 13.438 1 91 35 GLY B O 1
ATOM 977 N N . PRO B 1 36 ? 6.871 3.607 15.242 1 86.5 36 PRO B N 1
ATOM 978 C CA . PRO B 1 36 ? 6.867 2.248 14.695 1 86.5 36 PRO B CA 1
ATOM 979 C C . PRO B 1 36 ? 5.48 1.61 14.703 1 86.5 36 PRO B C 1
ATOM 981 O O . PRO B 1 36 ? 4.652 1.936 15.555 1 86.5 36 PRO B O 1
ATOM 984 N N . GLY B 1 37 ? 5.277 0.754 13.797 1 85 37 GLY B N 1
ATOM 985 C CA . GLY B 1 37 ? 4.008 0.046 13.758 1 85 37 GLY B CA 1
ATOM 986 C C . GLY B 1 37 ? 3.5 -0.19 12.344 1 85 37 GLY B C 1
ATOM 987 O O . GLY B 1 37 ? 4.246 -0.033 11.375 1 85 37 GLY B O 1
ATOM 988 N N . GLY B 1 38 ? 2.236 -0.617 12.234 1 87.88 38 GLY B N 1
ATOM 989 C CA . GLY B 1 38 ? 1.595 -0.874 10.953 1 87.88 38 GLY B CA 1
ATOM 990 C C . GLY B 1 38 ? 1.091 0.387 10.273 1 87.88 38 GLY B C 1
ATOM 991 O O . GLY B 1 38 ? 1.427 1.498 10.688 1 87.88 38 GLY B O 1
ATOM 992 N N . VAL B 1 39 ? 0.447 0.254 9.219 1 92.94 39 VAL B N 1
ATOM 993 C CA . VAL B 1 39 ? -0.159 1.372 8.508 1 92.94 39 VAL B CA 1
ATOM 994 C C . VAL B 1 39 ? -1.081 2.148 9.445 1 92.94 39 VAL B C 1
ATOM 996 O O . VAL B 1 39 ? -1.973 1.568 10.062 1 92.94 39 VAL B O 1
ATOM 999 N N . PRO B 1 40 ? -0.839 3.457 9.57 1 95.5 40 PRO B N 1
ATOM 1000 C CA . PRO B 1 40 ? -1.737 4.246 10.422 1 95.5 40 PRO B CA 1
ATOM 1001 C C . PRO B 1 40 ? -3.203 4.109 10.008 1 95.5 40 PRO B C 1
ATOM 1003 O O . PRO B 1 40 ? -3.512 4.043 8.82 1 95.5 40 PRO B O 1
ATOM 1006 N N . THR B 1 41 ? -4.121 4.074 10.992 1 96.25 41 THR B N 1
ATOM 1007 C CA . THR B 1 41 ? -5.555 4.012 10.734 1 96.25 41 THR B CA 1
ATOM 1008 C C . THR B 1 41 ? -6.055 5.328 10.141 1 96.25 41 THR B C 1
ATOM 1010 O O . THR B 1 41 ? -5.34 6.332 10.156 1 96.25 41 THR B O 1
ATOM 1013 N N . LEU B 1 42 ? -7.285 5.289 9.68 1 96.12 42 LEU B N 1
ATOM 1014 C CA . LEU B 1 42 ? -7.867 6.492 9.094 1 96.12 42 LEU B CA 1
ATOM 1015 C C . LEU B 1 42 ? -8.047 7.578 10.156 1 96.12 42 LEU B C 1
ATOM 1017 O O . LEU B 1 42 ? -7.824 8.758 9.883 1 96.12 42 LEU B O 1
ATOM 1021 N N . ALA B 1 43 ? -8.43 7.195 11.344 1 96.88 43 ALA B N 1
ATOM 1022 C CA . ALA B 1 43 ? -8.594 8.148 12.438 1 96.88 43 ALA B CA 1
ATOM 1023 C C . ALA B 1 43 ? -7.27 8.797 12.812 1 96.88 43 ALA B C 1
ATOM 1025 O O . ALA B 1 43 ? -7.207 10.008 13.039 1 96.88 43 ALA B O 1
ATOM 1026 N N . GLU B 1 44 ? -6.199 7.965 12.922 1 97.38 44 GLU B N 1
ATOM 1027 C CA . GLU B 1 44 ? -4.871 8.484 13.234 1 97.38 44 GLU B CA 1
ATOM 1028 C C . GLU B 1 44 ? -4.406 9.477 12.172 1 97.38 44 GLU B C 1
ATOM 1030 O O . GLU B 1 44 ? -3.838 10.523 12.5 1 97.38 44 GLU B O 1
ATOM 1035 N N . ARG B 1 45 ? -4.68 9.172 10.938 1 98.06 45 ARG B N 1
ATOM 1036 C CA . ARG B 1 45 ? -4.312 10.047 9.828 1 98.06 45 ARG B CA 1
ATOM 1037 C C . ARG B 1 45 ? -5.047 11.375 9.922 1 98.06 45 ARG B C 1
ATOM 1039 O O . ARG B 1 45 ? -4.457 12.438 9.711 1 98.06 45 ARG B O 1
ATOM 1046 N N . SER B 1 46 ? -6.332 11.281 10.148 1 96.5 46 SER B N 1
ATOM 1047 C CA . SER B 1 46 ? -7.148 12.492 10.273 1 96.5 46 SER B CA 1
ATOM 1048 C C . SER B 1 46 ? -6.66 13.367 11.422 1 96.5 46 SER B C 1
ATOM 1050 O O . SER B 1 46 ? -6.551 14.586 11.266 1 96.5 46 SER B O 1
ATOM 1052 N N . ARG B 1 47 ? -6.379 12.766 12.523 1 97.5 47 ARG B N 1
ATOM 1053 C CA . ARG B 1 47 ? -5.875 13.5 13.672 1 97.5 47 ARG B CA 1
ATOM 1054 C C . ARG B 1 47 ? -4.531 14.156 13.359 1 97.5 47 ARG B C 1
ATOM 1056 O O . ARG B 1 47 ? -4.301 15.312 13.719 1 97.5 47 ARG B O 1
ATOM 1063 N N . ALA B 1 48 ? -3.662 13.406 12.75 1 97.88 48 ALA B N 1
ATOM 1064 C CA . ALA B 1 48 ? -2.357 13.938 12.359 1 97.88 48 ALA B CA 1
ATOM 1065 C C . ALA B 1 48 ? -2.508 15.141 11.438 1 97.88 48 ALA B C 1
ATOM 1067 O O . ALA B 1 48 ? -1.859 16.172 11.633 1 97.88 48 ALA B O 1
ATOM 1068 N N . LEU B 1 49 ? -3.379 15.023 10.422 1 97.19 49 LEU B N 1
ATOM 1069 C CA . LEU B 1 49 ? -3.605 16.109 9.484 1 97.19 49 LEU B CA 1
ATOM 1070 C C . LEU B 1 49 ? -4.156 17.344 10.203 1 97.19 49 LEU B C 1
ATOM 1072 O O . LEU B 1 49 ? -3.701 18.469 9.953 1 97.19 49 LEU B O 1
ATOM 1076 N N . ALA B 1 50 ? -5.102 17.094 11.07 1 96.88 50 ALA B N 1
ATOM 1077 C CA . ALA B 1 50 ? -5.676 18.188 11.836 1 96.88 50 ALA B CA 1
ATOM 1078 C C . ALA B 1 50 ? -4.605 18.922 12.648 1 96.88 50 ALA B C 1
ATOM 1080 O O . ALA B 1 50 ? -4.59 20.141 12.711 1 96.88 50 ALA B O 1
ATOM 1081 N N . GLY B 1 51 ? -3.768 18.125 13.219 1 96.81 51 GLY B N 1
ATOM 1082 C CA . GLY B 1 51 ? -2.666 18.703 13.977 1 96.81 51 GLY B CA 1
ATOM 1083 C C . GLY B 1 51 ? -1.735 19.547 13.133 1 96.81 51 GLY B C 1
ATOM 1084 O O . GLY B 1 51 ? -1.101 20.469 13.633 1 96.81 51 GLY B O 1
ATOM 1085 N N . LEU B 1 52 ? -1.648 19.281 11.883 1 96 52 LEU B N 1
ATOM 1086 C CA . LEU B 1 52 ? -0.799 20.016 10.953 1 96 52 LEU B CA 1
ATOM 1087 C C . LEU B 1 52 ? -1.556 21.188 10.328 1 96 52 LEU B C 1
ATOM 1089 O O . LEU B 1 52 ? -0.985 21.969 9.562 1 96 52 LEU B O 1
ATOM 1093 N N . GLY B 1 53 ? -2.896 21.312 10.594 1 95.31 53 GLY B N 1
ATOM 1094 C CA . GLY B 1 53 ? -3.689 22.422 10.102 1 95.31 53 GLY B CA 1
ATOM 1095 C C . GLY B 1 53 ? -4.43 22.109 8.82 1 95.31 53 GLY B C 1
ATOM 1096 O O . GLY B 1 53 ? -4.824 23.031 8.086 1 95.31 53 GLY B O 1
ATOM 1097 N N . PHE B 1 54 ? -4.617 20.828 8.5 1 96.12 54 PHE B N 1
ATOM 1098 C CA . PHE B 1 54 ? -5.25 20.438 7.246 1 96.12 54 PHE B CA 1
ATOM 1099 C C . PHE B 1 54 ? -6.41 19.484 7.496 1 96.12 54 PHE B C 1
ATOM 1101 O O . PHE B 1 54 ? -6.527 18.922 8.578 1 96.12 54 PHE B O 1
ATOM 1108 N N . VAL B 1 55 ? -7.27 19.328 6.484 1 96.75 55 VAL B N 1
ATOM 1109 C CA . VAL B 1 55 ? -8.359 18.359 6.492 1 96.75 55 VAL B CA 1
ATOM 1110 C C . VAL B 1 55 ? -8.492 17.719 5.113 1 96.75 55 VAL B C 1
ATOM 1112 O O . VAL B 1 55 ? -8.031 18.281 4.113 1 96.75 55 VAL B O 1
ATOM 1115 N N . PHE B 1 56 ? -9.094 16.547 5.121 1 96.31 56 PHE B N 1
ATOM 1116 C CA . PHE B 1 56 ? -9.359 15.891 3.85 1 96.31 56 PHE B CA 1
ATOM 1117 C C . PHE B 1 56 ? -10.297 16.719 2.99 1 96.31 56 PHE B C 1
ATOM 1119 O O . PHE B 1 56 ? -11.273 17.297 3.496 1 96.31 56 PHE B O 1
ATOM 1126 N N . MET B 1 57 ? -10.07 16.75 1.79 1 96.44 57 MET B N 1
ATOM 1127 C CA . MET B 1 57 ? -11.07 17.297 0.879 1 96.44 57 MET B CA 1
ATOM 1128 C C . MET B 1 57 ? -12.266 16.344 0.761 1 96.44 57 MET B C 1
ATOM 1130 O O . MET B 1 57 ? -12.133 15.141 0.986 1 96.44 57 MET B O 1
ATOM 1134 N N . ASP B 1 58 ? -13.406 16.969 0.433 1 93.25 58 ASP B N 1
ATOM 1135 C CA . ASP B 1 58 ? -14.609 16.156 0.258 1 93.25 58 ASP B CA 1
ATOM 1136 C C . ASP B 1 58 ? -14.391 15.07 -0.797 1 93.25 58 ASP B C 1
ATOM 1138 O O . ASP B 1 58 ? -13.945 15.367 -1.908 1 93.25 58 ASP B O 1
ATOM 1142 N N . GLY B 1 59 ? -14.625 13.883 -0.395 1 93.62 59 GLY B N 1
ATOM 1143 C CA . GLY B 1 59 ? -14.562 12.781 -1.338 1 93.62 59 GLY B CA 1
ATOM 1144 C C . GLY B 1 59 ? -13.148 12.289 -1.587 1 93.62 59 GLY B C 1
ATOM 1145 O O . GLY B 1 59 ? -12.938 11.391 -2.408 1 93.62 59 GLY B O 1
ATOM 1146 N N . ALA B 1 60 ? -12.188 12.852 -0.943 1 95.25 60 ALA B N 1
ATOM 1147 C CA . ALA B 1 60 ? -10.797 12.461 -1.15 1 95.25 60 ALA B CA 1
ATOM 1148 C C . ALA B 1 60 ? -10.555 11.031 -0.686 1 95.25 60 ALA B C 1
ATOM 1150 O O . ALA B 1 60 ? -11.094 10.602 0.338 1 95.25 60 ALA B O 1
ATOM 1151 N N . GLU B 1 61 ? -9.75 10.273 -1.434 1 94.88 61 GLU B N 1
ATOM 1152 C CA . GLU B 1 61 ? -9.375 8.898 -1.107 1 94.88 61 GLU B CA 1
ATOM 1153 C C . GLU B 1 61 ? -7.859 8.711 -1.175 1 94.88 61 GLU B C 1
ATOM 1155 O O . GLU B 1 61 ? -7.184 9.359 -1.98 1 94.88 61 GLU B O 1
ATOM 1160 N N . TRP B 1 62 ? -7.379 7.828 -0.381 1 96.44 62 TRP B N 1
ATOM 1161 C CA . TRP B 1 62 ? -5.949 7.527 -0.397 1 96.44 62 TRP B CA 1
ATOM 1162 C C . TRP B 1 62 ? -5.586 6.684 -1.612 1 96.44 62 TRP B C 1
ATOM 1164 O O . TRP B 1 62 ? -6.219 5.66 -1.879 1 96.44 62 TRP B O 1
ATOM 1174 N N . GLU B 1 63 ? -4.629 7.152 -2.283 1 97.44 63 GLU B N 1
ATOM 1175 C CA . GLU B 1 63 ? -4.062 6.398 -3.398 1 97.44 63 GLU B CA 1
ATOM 1176 C C . GLU B 1 63 ? -2.689 5.84 -3.043 1 97.44 63 GLU B C 1
ATOM 1178 O O . GLU B 1 63 ? -1.836 6.562 -2.52 1 97.44 63 GLU B O 1
ATOM 1183 N N . TRP B 1 64 ? -2.482 4.582 -3.375 1 96.88 64 TRP B N 1
ATOM 1184 C CA . TRP B 1 64 ? -1.248 3.896 -3.006 1 96.88 64 TRP B CA 1
ATOM 1185 C C . TRP B 1 64 ? -0.415 3.574 -4.242 1 96.88 64 TRP B C 1
ATOM 1187 O O . TRP B 1 64 ? -0.952 3.146 -5.266 1 96.88 64 TRP B O 1
ATOM 1197 N N . THR B 1 65 ? 0.834 3.789 -4.125 1 95.88 65 THR B N 1
ATOM 1198 C CA . THR B 1 65 ? 1.797 3.4 -5.152 1 95.88 65 THR B CA 1
ATOM 1199 C C . THR B 1 65 ? 3.004 2.709 -4.523 1 95.88 65 THR B C 1
ATOM 1201 O O . THR B 1 65 ? 3.312 2.93 -3.352 1 95.88 65 THR B O 1
ATOM 1204 N N . GLU B 1 66 ? 3.584 1.769 -5.324 1 95.38 66 GLU B N 1
ATOM 1205 C CA . GLU B 1 66 ? 4.828 1.15 -4.879 1 95.38 66 GLU B CA 1
ATOM 1206 C C . GLU B 1 66 ? 5.992 1.541 -5.785 1 95.38 66 GLU B C 1
ATOM 1208 O O . GLU B 1 66 ? 5.793 1.854 -6.961 1 95.38 66 GLU B O 1
ATOM 1213 N N . TYR B 1 67 ? 7.168 1.575 -5.133 1 92.31 67 TYR B N 1
ATOM 1214 C CA . TYR B 1 67 ? 8.398 1.719 -5.906 1 92.31 67 TYR B CA 1
ATOM 1215 C C . TYR B 1 67 ? 9.539 0.959 -5.254 1 92.31 67 TYR B C 1
ATOM 1217 O O . TYR B 1 67 ? 9.516 0.702 -4.047 1 92.31 67 TYR B O 1
ATOM 1225 N N . ALA B 1 68 ? 10.445 0.537 -6.098 1 90.88 68 ALA B N 1
ATOM 1226 C CA . ALA B 1 68 ? 11.664 -0.104 -5.598 1 90.88 68 ALA B CA 1
ATOM 1227 C C . ALA B 1 68 ? 12.656 0.931 -5.078 1 90.88 68 ALA B C 1
ATOM 1229 O O . ALA B 1 68 ? 12.82 1.996 -5.676 1 90.88 68 ALA B O 1
ATOM 1230 N N . GLU B 1 69 ? 13.273 0.586 -4.039 1 90.94 69 GLU B N 1
ATOM 1231 C CA . GLU B 1 69 ? 14.305 1.48 -3.512 1 90.94 69 GLU B CA 1
ATOM 1232 C C . GLU B 1 69 ? 15.383 1.762 -4.559 1 90.94 69 GLU B C 1
ATOM 1234 O O . GLU B 1 69 ? 15.867 2.889 -4.672 1 90.94 69 GLU B O 1
ATOM 1239 N N . ARG B 1 70 ? 15.68 0.686 -5.273 1 93.56 70 ARG B N 1
ATOM 1240 C CA . ARG B 1 70 ? 16.578 0.793 -6.418 1 93.56 70 ARG B CA 1
ATOM 1241 C C . ARG B 1 70 ? 15.867 0.41 -7.711 1 93.56 70 ARG B C 1
ATOM 1243 O O . ARG B 1 70 ? 15.609 -0.77 -7.961 1 93.56 70 ARG B O 1
ATOM 1250 N N . PRO B 1 71 ? 15.375 1.396 -8.562 1 87.62 71 PRO B N 1
ATOM 1251 C CA . PRO B 1 71 ? 14.492 1.199 -9.711 1 87.62 71 PRO B CA 1
ATOM 1252 C C . PRO B 1 71 ? 14.969 0.091 -10.641 1 87.62 71 PRO B C 1
ATOM 1254 O O . PRO B 1 71 ? 14.156 -0.616 -11.242 1 87.62 71 PRO B O 1
ATOM 1257 N N . ASP B 1 72 ? 16.203 -0.275 -10.742 1 90.56 72 ASP B N 1
ATOM 1258 C CA . ASP B 1 72 ? 16.656 -1.274 -11.695 1 90.56 72 ASP B CA 1
ATOM 1259 C C . ASP B 1 72 ? 17.078 -2.562 -10.992 1 90.56 72 ASP B C 1
ATOM 1261 O O . ASP B 1 72 ? 17.766 -3.404 -11.578 1 90.56 72 ASP B O 1
ATOM 1265 N N . ASP B 1 73 ? 16.641 -2.689 -9.844 1 95.62 73 ASP B N 1
ATOM 1266 C CA . ASP B 1 73 ? 16.969 -3.871 -9.055 1 95.62 73 ASP B CA 1
ATOM 1267 C C . ASP B 1 73 ? 15.719 -4.508 -8.461 1 95.62 73 ASP B C 1
ATOM 1269 O O . ASP B 1 73 ? 15.234 -4.074 -7.414 1 95.62 73 ASP B O 1
ATOM 1273 N N . ASP B 1 74 ? 15.281 -5.535 -9.047 1 93.56 74 ASP B N 1
ATOM 1274 C CA . ASP B 1 74 ? 14.047 -6.211 -8.672 1 93.56 74 ASP B CA 1
ATOM 1275 C C . ASP B 1 74 ? 14.18 -6.859 -7.293 1 93.56 74 ASP B C 1
ATOM 1277 O O . ASP B 1 74 ? 13.18 -7.262 -6.691 1 93.56 74 ASP B O 1
ATOM 1281 N N . SER B 1 75 ? 15.305 -6.93 -6.789 1 95.69 75 SER B N 1
ATOM 1282 C CA . SER B 1 75 ? 15.539 -7.551 -5.488 1 95.69 75 SER B CA 1
ATOM 1283 C C . SER B 1 75 ? 15.617 -6.504 -4.383 1 95.69 75 SER B C 1
ATOM 1285 O O . SER B 1 75 ? 15.727 -6.848 -3.203 1 95.69 75 SER B O 1
ATOM 1287 N N . SER B 1 76 ? 15.477 -5.273 -4.797 1 94.75 76 SER B N 1
ATOM 1288 C CA . SER B 1 76 ? 15.531 -4.207 -3.805 1 94.75 76 SER B CA 1
ATOM 1289 C C . SER B 1 76 ? 14.227 -4.121 -3.012 1 94.75 76 SER B C 1
ATOM 1291 O O . SER B 1 76 ? 13.172 -4.543 -3.492 1 94.75 76 SER B O 1
ATOM 1293 N N . PRO B 1 77 ? 14.336 -3.621 -1.793 1 92.62 77 PRO B N 1
ATOM 1294 C CA . PRO B 1 77 ? 13.125 -3.457 -0.986 1 92.62 77 PRO B CA 1
ATOM 1295 C C . PRO B 1 77 ? 12.062 -2.594 -1.674 1 92.62 77 PRO B C 1
ATOM 1297 O O . PRO B 1 77 ? 12.406 -1.652 -2.393 1 92.62 77 PRO B O 1
ATOM 1300 N N . VAL B 1 78 ? 10.836 -2.918 -1.471 1 93.81 78 VAL B N 1
ATOM 1301 C CA . VAL B 1 78 ? 9.695 -2.18 -2.004 1 93.81 78 VAL B CA 1
ATOM 1302 C C . VAL B 1 78 ? 9.25 -1.12 -0.997 1 93.81 78 VAL B C 1
ATOM 1304 O O . VAL B 1 78 ? 9.172 -1.39 0.204 1 93.81 78 VAL B O 1
ATOM 1307 N N . ARG B 1 79 ? 9.008 0.081 -1.509 1 92.94 79 ARG B N 1
ATOM 1308 C CA . ARG B 1 79 ? 8.477 1.183 -0.716 1 92.94 79 ARG B CA 1
ATOM 1309 C C . ARG B 1 79 ? 7.051 1.524 -1.146 1 92.94 79 ARG B C 1
ATOM 1311 O O . ARG B 1 79 ? 6.746 1.541 -2.34 1 92.94 79 ARG B O 1
ATOM 1318 N N . LEU B 1 80 ? 6.238 1.732 -0.137 1 94.44 80 LEU B N 1
ATOM 1319 C CA . LEU B 1 80 ? 4.867 2.158 -0.4 1 94.44 80 LEU B CA 1
ATOM 1320 C C . LEU B 1 80 ? 4.688 3.641 -0.09 1 94.44 80 LEU B C 1
ATOM 1322 O O . LEU B 1 80 ? 5.227 4.141 0.9 1 94.44 80 LEU B O 1
ATOM 1326 N N . LEU B 1 81 ? 3.963 4.336 -0.942 1 95.69 81 LEU B N 1
ATOM 1327 C CA . LEU B 1 81 ? 3.609 5.742 -0.79 1 95.69 81 LEU B CA 1
ATOM 1328 C C . LEU B 1 81 ? 2.107 5.945 -0.951 1 95.69 81 LEU B C 1
ATOM 1330 O O . LEU B 1 81 ? 1.515 5.484 -1.928 1 95.69 81 LEU B O 1
ATOM 1334 N N . ALA B 1 82 ? 1.517 6.59 -0.022 1 97.38 82 ALA B N 1
ATOM 1335 C CA . ALA B 1 82 ? 0.104 6.953 -0.104 1 97.38 82 ALA B CA 1
ATOM 1336 C C . ALA B 1 82 ? -0.066 8.461 -0.244 1 97.38 82 ALA B C 1
ATOM 1338 O O . ALA B 1 82 ? 0.698 9.234 0.338 1 97.38 82 ALA B O 1
ATOM 1339 N N . SER B 1 83 ? -1.013 8.828 -0.998 1 97.69 83 SER B N 1
ATOM 1340 C CA . SER B 1 83 ? -1.287 10.25 -1.183 1 97.69 83 SER B CA 1
ATOM 1341 C C . SER B 1 83 ? -2.785 10.539 -1.135 1 97.69 83 SER B C 1
ATOM 1343 O O . SER B 1 83 ? -3.596 9.68 -1.479 1 97.69 83 SER B O 1
ATOM 1345 N N . VAL B 1 84 ? -3.148 11.727 -0.788 1 98 84 VAL B N 1
ATOM 1346 C CA . VAL B 1 84 ? -4.543 12.148 -0.705 1 98 84 VAL B CA 1
ATOM 1347 C C . VAL B 1 84 ? -4.629 13.672 -0.829 1 98 84 VAL B C 1
ATOM 1349 O O . VAL B 1 84 ? -3.693 14.383 -0.455 1 98 84 VAL B O 1
ATOM 1352 N N . GLN B 1 85 ? -5.699 14.141 -1.331 1 97.44 85 GLN B N 1
ATOM 1353 C CA . GLN B 1 85 ? -5.906 15.586 -1.424 1 97.44 85 GLN B CA 1
ATOM 1354 C C . GLN B 1 85 ? -6.434 16.156 -0.109 1 97.44 85 GLN B C 1
ATOM 1356 O O . GLN B 1 85 ? -7.355 15.594 0.488 1 97.44 85 GLN B O 1
ATOM 1361 N N . VAL B 1 86 ? -5.859 17.266 0.277 1 96.62 86 VAL B N 1
ATOM 1362 C CA . VAL B 1 86 ? -6.25 17.922 1.517 1 96.62 86 VAL B CA 1
ATOM 1363 C C . VAL B 1 86 ? -6.359 19.438 1.284 1 96.62 86 VAL B C 1
ATOM 1365 O O . VAL B 1 86 ? -5.953 19.938 0.235 1 96.62 86 VAL B O 1
ATOM 1368 N N . CYS B 1 87 ? -7.02 20.078 2.262 1 95.31 87 CYS B N 1
ATOM 1369 C CA . CYS B 1 87 ? -7.074 21.531 2.256 1 95.31 87 CYS B CA 1
ATOM 1370 C C . CYS B 1 87 ? -6.824 22.094 3.65 1 95.31 87 CYS B C 1
ATOM 1372 O O . CYS B 1 87 ? -6.922 21.375 4.645 1 95.31 87 CYS B O 1
ATOM 1374 N N . SER B 1 88 ? -6.352 23.375 3.691 1 91.94 88 SER B N 1
ATOM 1375 C CA . SER B 1 88 ? -6.094 24.016 4.98 1 91.94 88 SER B CA 1
ATOM 1376 C C . SER B 1 88 ? -7.371 24.125 5.805 1 91.94 88 SER B C 1
ATOM 1378 O O . SER B 1 88 ? -8.445 24.375 5.258 1 91.94 88 SER B O 1
ATOM 1380 N N . ARG B 1 89 ? -7.371 23.828 7.004 1 87.81 89 ARG B N 1
ATOM 1381 C CA . ARG B 1 89 ? -8.516 23.938 7.906 1 87.81 89 ARG B CA 1
ATOM 1382 C C . ARG B 1 89 ? -9.016 25.375 8 1 87.81 89 ARG B C 1
ATOM 1384 O O . ARG B 1 89 ? -10.219 25.609 8.102 1 87.81 89 ARG B O 1
ATOM 1391 N N . ASP B 1 90 ? -8.086 26.438 8.25 1 72.94 90 ASP B N 1
ATOM 1392 C CA . ASP B 1 90 ? -8.5 27.828 8.398 1 72.94 90 ASP B CA 1
ATOM 1393 C C . ASP B 1 90 ? -9.109 28.359 7.109 1 72.94 90 ASP B C 1
ATOM 1395 O O . ASP B 1 90 ? -9.664 29.469 7.09 1 72.94 90 ASP B O 1
ATOM 1399 N N . GLY B 1 91 ? -8.938 27.906 6.035 1 53.62 91 GLY B N 1
ATOM 1400 C CA . GLY B 1 91 ? -9.617 28.531 4.918 1 53.62 91 GLY B CA 1
ATOM 1401 C C . GLY B 1 91 ? -11.109 28.719 5.152 1 53.62 91 GLY B C 1
ATOM 1402 O O . GLY B 1 91 ? -11.828 29.203 4.273 1 53.62 91 GLY B O 1
ATOM 1403 N N . GLY B 1 92 ? -11.844 27.984 5.906 1 41.66 92 GLY B N 1
ATOM 1404 C CA . GLY B 1 92 ? -13.203 28.484 6.07 1 41.66 92 GLY B CA 1
ATOM 1405 C C . GLY B 1 92 ? -13.25 29.891 6.652 1 41.66 92 GLY B C 1
ATOM 1406 O O . GLY B 1 92 ? -14.156 30.672 6.336 1 41.66 92 GLY B O 1
ATOM 1407 N N . LEU B 1 93 ? -12.578 30.203 7.855 1 38.06 93 LEU B N 1
ATOM 1408 C CA . LEU B 1 93 ? -12.992 31.453 8.477 1 38.06 93 LEU B CA 1
ATOM 1409 C C . LEU B 1 93 ? -12.422 32.656 7.73 1 38.06 93 LEU B C 1
ATOM 1411 O O . LEU B 1 93 ? -12.766 33.812 8.023 1 38.06 93 LEU B O 1
ATOM 1415 N N . SER B 1 94 ? -11.844 32.562 6.555 1 30.98 94 SER B N 1
ATOM 1416 C CA . SER B 1 94 ? -11.898 33.969 6.133 1 30.98 94 SER B CA 1
ATOM 1417 C C . SER B 1 94 ? -13.305 34.344 5.676 1 30.98 94 SER B C 1
ATOM 1419 O O . SER B 1 94 ? -14.047 33.5 5.168 1 30.98 94 SER B O 1
#

Nearest PDB structures (foldseek):
  6qb7-assembly1_D  TM=4.056E-01  e=1.995E-01  Homo sapiens
  6qb7-assembly1_E  TM=4.081E-01  e=1.890E-01  Homo sapiens
  6qb7-assembly1_C  TM=4.005E-01  e=3.419E-01  Homo sapiens
  4fpq-assembly1_A  TM=2.307E-01  e=2.378E+00  Plenodomus lingam JN3
  6qb7-assembly1_D  TM=4.059E-01  e=1.637E-01  Homo sapiens

Radius of gyration: 19.05 Å; Cα contacts (8 Å, |Δi|>4): 382; chains: 2; bounding box: 34×60×42 Å

Sequence (188 aa):
MSAHTAQMSSRGGRWVLYVALMGGGVSQWPEHDFGPGGVPTLAERSRALAGLGFVFMDGAEWEWTEYAERPDDDSSPVRLLASVQVCSRDGGLSMSAHTAQMSSRGGRWVLYVALMGGGVSQWPEHDFGPGGVPTLAERSRALAGLGFVFMDGAEWEWTEYAERPDDDSSPVRLLASVQVCSRDGGLS

Solvent-accessible surface area (backbone atoms only — not comparable to full-atom values): 10500 Å² total; per-residue (Å²): 113,62,76,37,41,33,36,34,38,54,60,95,56,26,39,37,39,33,39,58,55,87,93,51,60,79,89,68,38,57,69,44,74,75,46,77,59,74,67,75,23,59,45,55,48,51,50,51,36,46,74,73,45,29,40,74,38,90,87,54,59,77,44,49,46,75,44,47,77,41,85,91,36,50,76,29,59,52,34,52,40,33,34,33,46,26,24,51,56,67,56,64,80,111,114,63,77,37,42,33,36,35,38,54,59,94,54,25,39,38,39,32,40,60,54,88,92,51,60,81,87,68,38,58,69,45,75,74,46,76,60,75,68,74,22,59,45,57,48,50,52,50,35,45,73,74,44,29,39,75,38,88,88,54,60,78,43,50,47,75,44,46,77,40,86,91,36,51,76,29,58,53,35,53,39,33,36,31,46,26,24,49,54,65,54,64,79,108